Protein AF-A0A257VJM5-F1 (afdb_monomer_lite)

Foldseek 3Di:
DDFLQNQLVVCLVCLVVLVVLLCVQLVVQVAAEAEEAALLVQLVVVLVVCVVVVFDDVVHSVSSSVLSCQLDNAPVCVVVVVHDLCSLQDKDATDVQQEMEHEFLAAERNQSKTKGFVDAPDDAHGQEYEYEYESSRYTHHPVSCVNVVVLAPGPHIDMDRYADDVPDRHGYNHHYYYYYHSCLVVCSPDPNNLVSSDSSSCCCPPPPPNHPDQADSNRDRPPVVVLVVLLVDDLPDDDPVSSVVSVCSSPPVSVVVVVVVVVVVDDDDDPDPDDPPDDPVRVVVVPPD

Structure (mmCIF, N/CA/C/O backbone):
data_AF-A0A257VJM5-F1
#
_entry.id   AF-A0A257VJM5-F1
#
loop_
_atom_site.group_PDB
_atom_site.id
_atom_site.type_symbol
_atom_site.label_atom_id
_atom_site.label_alt_id
_atom_site.label_comp_id
_atom_site.label_asym_id
_atom_site.label_entity_id
_atom_site.label_seq_id
_atom_site.pdbx_PDB_ins_code
_atom_site.Cartn_x
_atom_site.Cartn_y
_atom_site.Cartn_z
_atom_site.occupancy
_atom_site.B_iso_or_equiv
_atom_site.auth_seq_id
_atom_site.auth_comp_id
_atom_site.auth_asym_id
_atom_site.auth_atom_id
_atom_site.pdbx_PDB_model_num
ATOM 1 N N . MET A 1 1 ? 1.534 -23.238 -11.867 1.00 58.22 1 MET A N 1
ATOM 2 C CA . MET A 1 1 ? 1.285 -22.046 -11.026 1.00 58.22 1 MET A CA 1
ATOM 3 C C . MET A 1 1 ? 1.399 -20.823 -11.918 1.00 58.22 1 MET A C 1
ATOM 5 O O . MET A 1 1 ? 2.308 -20.806 -12.740 1.00 58.22 1 MET A O 1
ATOM 9 N N . THR A 1 2 ? 0.471 -19.872 -11.813 1.00 78.31 2 THR A N 1
ATOM 10 C CA . THR A 1 2 ? 0.518 -18.597 -12.554 1.00 78.31 2 THR A CA 1
ATOM 11 C C . THR A 1 2 ? 1.767 -17.819 -12.148 1.00 78.31 2 THR A C 1
ATOM 13 O O . THR A 1 2 ? 2.116 -17.807 -10.966 1.00 78.31 2 THR A O 1
ATOM 16 N N . LYS A 1 3 ? 2.469 -17.202 -13.102 1.00 88.88 3 LYS A N 1
ATOM 17 C CA . LYS A 1 3 ? 3.694 -16.450 -12.787 1.00 88.88 3 LYS A CA 1
ATOM 18 C C . LYS A 1 3 ? 3.349 -15.106 -12.126 1.00 88.88 3 LYS A C 1
ATOM 20 O O . LYS A 1 3 ? 2.373 -14.481 -12.546 1.00 88.88 3 LYS A O 1
ATOM 25 N N . PRO A 1 4 ? 4.161 -14.591 -11.179 1.00 91.81 4 PRO A N 1
ATOM 26 C CA . PRO A 1 4 ? 3.925 -13.278 -10.568 1.00 91.81 4 PRO A CA 1
ATOM 27 C C . PRO A 1 4 ? 3.769 -12.146 -11.599 1.00 91.81 4 PRO A C 1
ATOM 29 O O . PRO A 1 4 ? 2.878 -11.310 -11.470 1.00 91.81 4 PRO A O 1
ATOM 32 N N . THR A 1 5 ? 4.566 -12.162 -12.674 1.00 92.00 5 THR A N 1
ATOM 33 C CA . THR A 1 5 ? 4.465 -11.211 -13.797 1.00 92.00 5 THR A CA 1
ATOM 34 C C . THR A 1 5 ? 3.092 -11.215 -14.466 1.00 92.00 5 THR A C 1
ATOM 36 O O . THR A 1 5 ? 2.554 -10.151 -14.758 1.00 92.00 5 THR A O 1
ATOM 39 N N . GLU A 1 6 ? 2.513 -12.393 -14.714 1.00 93.75 6 GLU A N 1
ATOM 40 C CA . GLU A 1 6 ? 1.211 -12.527 -15.382 1.00 93.75 6 GLU A CA 1
ATOM 41 C C . GLU A 1 6 ? 0.097 -11.961 -14.502 1.00 93.75 6 GLU A C 1
ATOM 43 O O . GLU A 1 6 ? -0.753 -11.219 -14.992 1.00 93.75 6 GLU A O 1
ATOM 48 N N . ILE A 1 7 ? 0.154 -12.239 -13.195 1.00 95.50 7 ILE A N 1
ATOM 49 C CA . ILE A 1 7 ? -0.797 -11.712 -12.210 1.00 95.50 7 ILE A CA 1
ATOM 50 C C . ILE A 1 7 ? -0.719 -10.184 -12.177 1.00 95.50 7 ILE A C 1
ATOM 52 O O . ILE A 1 7 ? -1.735 -9.518 -12.358 1.00 95.50 7 ILE A O 1
ATOM 56 N N . ARG A 1 8 ? 0.481 -9.612 -12.007 1.00 95.56 8 ARG A N 1
ATOM 57 C CA . ARG A 1 8 ? 0.655 -8.151 -11.935 1.00 95.56 8 ARG A CA 1
ATOM 58 C C . ARG A 1 8 ? 0.238 -7.466 -13.239 1.00 95.56 8 ARG A C 1
ATOM 60 O O . ARG A 1 8 ? -0.462 -6.462 -13.195 1.00 95.56 8 ARG A O 1
ATOM 67 N N . SER A 1 9 ? 0.602 -8.013 -14.399 1.00 94.19 9 SER A N 1
ATOM 68 C CA . SER A 1 9 ? 0.176 -7.466 -15.696 1.00 94.19 9 SER A CA 1
ATOM 69 C C . SER A 1 9 ? -1.342 -7.514 -15.876 1.00 94.19 9 SER A C 1
ATOM 71 O O . SER A 1 9 ? -1.929 -6.546 -16.355 1.00 94.19 9 SER A O 1
ATOM 73 N N . HIS A 1 10 ? -1.984 -8.609 -15.462 1.00 95.69 10 HIS A N 1
ATOM 74 C CA . HIS A 1 10 ? -3.436 -8.739 -15.510 1.00 95.69 10 HIS A CA 1
ATOM 75 C C . HIS A 1 10 ? -4.134 -7.735 -14.584 1.00 95.69 10 HIS A C 1
ATOM 77 O O . HIS A 1 10 ? -5.089 -7.091 -15.013 1.00 95.69 10 HIS A O 1
ATOM 83 N N . VAL A 1 11 ? -3.634 -7.557 -13.356 1.00 96.06 11 VAL A N 1
ATOM 84 C CA . VAL A 1 11 ? -4.136 -6.543 -12.416 1.00 96.06 11 VAL A CA 1
ATOM 85 C C . VAL A 1 11 ? -4.066 -5.156 -13.035 1.00 96.06 11 VAL A C 1
ATOM 87 O O . VAL A 1 11 ? -5.076 -4.471 -13.099 1.00 96.06 11 VAL A O 1
ATOM 90 N N . LEU A 1 12 ? -2.902 -4.748 -13.547 1.00 95.19 12 LEU A N 1
ATOM 91 C CA . LEU A 1 12 ? -2.736 -3.407 -14.110 1.00 95.19 12 LEU A CA 1
ATOM 92 C C . LEU A 1 12 ? -3.628 -3.166 -15.337 1.00 95.19 12 LEU A C 1
ATOM 94 O O . LEU A 1 12 ? -3.953 -2.021 -15.636 1.00 95.19 12 LEU A O 1
ATOM 98 N N . ALA A 1 13 ? -3.997 -4.213 -16.077 1.00 95.06 13 ALA A N 1
ATOM 99 C CA . ALA A 1 13 ? -4.919 -4.111 -17.205 1.00 95.06 13 ALA A CA 1
ATOM 100 C C . ALA A 1 13 ? -6.399 -4.003 -16.789 1.00 95.06 13 ALA A C 1
ATOM 102 O O . ALA A 1 13 ? -7.205 -3.585 -17.611 1.00 95.06 13 ALA A O 1
ATOM 103 N N . ASN A 1 14 ? -6.740 -4.368 -15.549 1.00 96.62 14 ASN A N 1
ATOM 104 C CA . ASN A 1 14 ? -8.109 -4.408 -15.017 1.00 96.62 14 ASN A CA 1
ATOM 105 C C . ASN A 1 14 ? -8.170 -3.739 -13.631 1.00 96.62 14 ASN A C 1
ATOM 107 O O . ASN A 1 14 ? -8.823 -4.231 -12.710 1.00 96.62 14 ASN A O 1
ATOM 111 N N . LEU A 1 15 ? -7.385 -2.675 -13.448 1.00 95.62 15 LEU A N 1
ATOM 112 C CA . LEU A 1 15 ? -7.131 -2.093 -12.132 1.00 95.62 15 LEU A CA 1
ATOM 113 C C . LEU A 1 15 ? -8.408 -1.509 -11.522 1.00 95.62 15 LEU A C 1
ATOM 115 O O . LEU A 1 15 ? -8.691 -1.722 -10.349 1.00 95.62 15 LEU A O 1
ATOM 119 N N . ASP A 1 16 ? -9.196 -0.827 -12.346 1.00 96.12 16 ASP A N 1
ATOM 120 C CA . ASP A 1 16 ? -10.509 -0.278 -12.019 1.00 96.12 16 ASP A CA 1
ATOM 121 C C . ASP A 1 16 ? -11.467 -1.346 -11.474 1.00 96.12 16 ASP A C 1
ATOM 123 O O . ASP A 1 16 ? -12.094 -1.141 -10.435 1.00 96.12 16 ASP A O 1
ATOM 127 N N . HIS A 1 17 ? -11.527 -2.509 -12.128 1.00 97.62 17 HIS A N 1
ATOM 128 C CA . HIS A 1 17 ? -12.357 -3.628 -11.694 1.00 97.62 17 HIS A CA 1
ATOM 129 C C . HIS A 1 17 ? -11.968 -4.118 -10.295 1.00 97.62 17 HIS A C 1
ATOM 131 O O . HIS A 1 17 ? -12.833 -4.249 -9.428 1.00 97.62 17 HIS A O 1
ATOM 137 N N . TYR A 1 18 ? -10.673 -4.347 -10.057 1.00 98.38 18 TYR A N 1
ATOM 138 C CA . TYR A 1 18 ? -10.195 -4.874 -8.778 1.00 98.38 18 TYR A CA 1
ATOM 139 C C . TYR A 1 18 ? -10.266 -3.859 -7.639 1.00 98.38 18 TYR A C 1
ATOM 141 O O . TYR A 1 18 ? -10.519 -4.247 -6.501 1.00 98.38 18 TYR A O 1
ATOM 149 N N . LEU A 1 19 ? -10.090 -2.567 -7.924 1.00 97.94 19 LEU A N 1
ATOM 150 C CA . LEU A 1 19 ? -10.303 -1.513 -6.933 1.00 97.94 19 LEU A CA 1
ATOM 151 C C . LEU A 1 19 ? -11.779 -1.408 -6.539 1.00 97.94 19 LEU A C 1
ATOM 153 O O . LEU A 1 19 ? -12.073 -1.307 -5.352 1.00 97.94 19 LEU A O 1
ATOM 157 N N . ALA A 1 20 ? -12.698 -1.480 -7.507 1.00 98.00 20 ALA A N 1
ATOM 158 C CA . ALA A 1 20 ? -14.134 -1.454 -7.233 1.00 98.00 20 ALA A CA 1
ATOM 159 C C . ALA A 1 20 ? -14.607 -2.700 -6.465 1.00 98.00 20 ALA A C 1
ATOM 161 O O . ALA A 1 20 ? -15.470 -2.605 -5.593 1.00 98.00 20 ALA A O 1
ATOM 162 N N . GLU A 1 21 ? -14.051 -3.876 -6.776 1.00 98.38 21 GLU A N 1
ATOM 163 C CA . GLU A 1 21 ? -14.322 -5.101 -6.020 1.00 98.38 21 GLU A CA 1
ATOM 164 C C . GLU A 1 21 ? -13.791 -5.000 -4.585 1.00 98.38 21 GLU A C 1
ATOM 166 O O . GLU A 1 21 ? -14.544 -5.269 -3.650 1.00 98.38 21 GLU A O 1
ATOM 171 N N . LEU A 1 22 ? -12.545 -4.551 -4.402 1.00 98.38 22 LEU A N 1
ATOM 172 C CA . LEU A 1 22 ? -11.941 -4.352 -3.084 1.00 98.38 22 LEU A CA 1
ATOM 173 C C . LEU A 1 22 ? -12.767 -3.397 -2.211 1.00 98.38 22 LEU A C 1
ATOM 175 O O . LEU A 1 22 ? -13.066 -3.739 -1.069 1.00 98.38 22 LEU A O 1
ATOM 179 N N . ASP A 1 23 ? -13.137 -2.231 -2.750 1.00 98.12 23 ASP A N 1
ATOM 180 C CA . ASP A 1 23 ? -13.964 -1.226 -2.070 1.00 98.12 23 ASP A CA 1
ATOM 181 C C . ASP A 1 23 ? -15.286 -1.845 -1.606 1.00 98.12 23 ASP A C 1
ATOM 183 O O . ASP A 1 23 ? -15.581 -1.917 -0.411 1.00 98.12 23 ASP A O 1
ATOM 187 N N . LYS A 1 24 ? -16.014 -2.461 -2.545 1.00 97.88 24 LYS A N 1
ATOM 188 C CA . LYS A 1 24 ? -17.274 -3.146 -2.255 1.00 97.88 24 LYS A CA 1
ATOM 189 C C . LYS A 1 24 ? -17.136 -4.172 -1.126 1.00 97.88 24 LYS A C 1
ATOM 191 O O . LYS A 1 24 ? -18.004 -4.223 -0.254 1.00 97.88 24 LYS A O 1
ATOM 196 N N . GLN A 1 25 ? -16.103 -5.015 -1.158 1.00 97.94 25 GLN A N 1
ATOM 197 C CA . GLN A 1 25 ? -15.922 -6.072 -0.160 1.00 97.94 25 GLN A CA 1
ATOM 198 C C . GLN A 1 25 ? -15.542 -5.504 1.209 1.00 97.94 25 GLN A C 1
ATOM 200 O O . GLN A 1 25 ? -16.134 -5.893 2.216 1.00 97.94 25 GLN A O 1
ATOM 205 N N . LEU A 1 26 ? -14.597 -4.563 1.257 1.00 96.56 26 LEU A N 1
ATOM 206 C CA . LEU A 1 26 ? -14.122 -3.988 2.512 1.00 96.56 26 LEU A CA 1
ATOM 207 C C . LEU A 1 26 ? -15.214 -3.142 3.188 1.00 96.56 26 LEU A C 1
ATOM 209 O O . LEU A 1 26 ? -15.418 -3.251 4.398 1.00 96.56 26 LEU A O 1
ATOM 213 N N . THR A 1 27 ? -15.994 -2.383 2.412 1.00 97.00 27 THR A N 1
ATOM 214 C CA . THR A 1 27 ? -17.151 -1.639 2.928 1.00 97.00 27 THR A CA 1
ATOM 215 C C . THR A 1 27 ? -18.287 -2.552 3.372 1.00 97.00 27 THR A C 1
ATOM 217 O O . THR A 1 27 ? -18.895 -2.298 4.411 1.00 97.00 27 THR A O 1
ATOM 220 N N . ALA A 1 28 ? -18.537 -3.669 2.682 1.00 96.94 28 ALA A N 1
ATOM 221 C CA . ALA A 1 28 ? -19.498 -4.671 3.155 1.00 96.94 28 ALA A CA 1
ATOM 222 C C . ALA A 1 28 ? -19.089 -5.299 4.503 1.00 96.94 28 ALA A C 1
ATOM 224 O O . ALA A 1 28 ? -19.947 -5.761 5.256 1.00 96.94 28 ALA A O 1
ATOM 225 N N . GLN A 1 29 ? -17.792 -5.297 4.823 1.00 95.50 29 GLN A N 1
ATOM 226 C CA . GLN A 1 29 ? -17.246 -5.760 6.101 1.00 95.50 29 GLN A CA 1
ATOM 227 C C . GLN A 1 29 ? -17.217 -4.663 7.181 1.00 95.50 29 GLN A C 1
ATOM 229 O O . GLN A 1 29 ? -16.836 -4.950 8.313 1.00 95.50 29 GLN A O 1
ATOM 234 N N . GLY A 1 30 ? -17.650 -3.436 6.865 1.00 96.19 30 GLY A N 1
ATOM 235 C CA . GLY A 1 30 ? -17.692 -2.298 7.789 1.00 96.19 30 GLY A CA 1
ATOM 236 C C . GLY A 1 30 ? -16.432 -1.429 7.794 1.00 96.19 30 GLY A C 1
ATOM 237 O O . GLY A 1 30 ? -16.313 -0.555 8.647 1.00 96.19 30 GLY A O 1
ATOM 238 N N . GLY A 1 31 ? -15.486 -1.664 6.881 1.00 96.69 31 GLY A N 1
ATOM 239 C CA . GLY A 1 31 ? -14.342 -0.776 6.679 1.00 96.69 31 GLY A CA 1
ATOM 240 C C . GLY A 1 31 ? -14.696 0.455 5.839 1.00 96.69 31 GLY A C 1
ATOM 241 O O . GLY A 1 31 ? -15.625 0.439 5.032 1.00 96.69 31 GLY A O 1
ATOM 242 N N . THR A 1 32 ? -13.917 1.518 5.991 1.00 97.69 32 THR A N 1
ATOM 243 C CA . THR A 1 32 ? -14.014 2.735 5.177 1.00 97.69 32 THR A CA 1
ATOM 244 C C . THR A 1 32 ? -12.923 2.729 4.113 1.00 97.69 32 THR A C 1
ATOM 246 O O . THR A 1 32 ? -11.778 2.408 4.424 1.00 97.69 32 THR A O 1
ATOM 249 N N . VAL A 1 33 ? -13.249 3.113 2.877 1.00 98.00 33 VAL A N 1
ATOM 250 C CA . VAL A 1 33 ? -12.269 3.287 1.793 1.00 98.00 33 VAL A CA 1
ATOM 251 C C . VAL A 1 33 ? -12.263 4.740 1.337 1.00 98.00 33 VAL A C 1
ATOM 253 O O . VAL A 1 33 ? -13.313 5.324 1.081 1.00 98.00 33 VAL A O 1
ATOM 256 N N . VAL A 1 34 ? -11.075 5.336 1.257 1.00 97.38 34 VAL A N 1
ATOM 257 C CA . VAL A 1 34 ? -10.867 6.726 0.833 1.00 97.38 34 VAL A CA 1
ATOM 258 C C . VAL A 1 34 ? -9.840 6.749 -0.289 1.00 97.38 34 VAL A C 1
ATOM 260 O O . VAL A 1 34 ? -8.801 6.106 -0.190 1.00 97.38 34 VAL A O 1
ATOM 263 N N . TYR A 1 35 ? -10.105 7.507 -1.350 1.00 97.50 35 TYR A N 1
ATOM 264 C CA . TYR A 1 35 ? -9.198 7.661 -2.488 1.00 97.50 35 TYR A CA 1
ATOM 265 C C . TYR A 1 35 ? -8.581 9.058 -2.480 1.00 97.50 35 TYR A C 1
ATOM 267 O O . TYR A 1 35 ? -9.319 10.039 -2.552 1.00 97.50 35 TYR A O 1
ATOM 275 N N . LEU A 1 36 ? -7.250 9.147 -2.428 1.00 96.38 36 LEU A N 1
ATOM 276 C CA . LEU A 1 36 ? -6.496 10.404 -2.357 1.00 96.38 36 LEU A CA 1
ATOM 277 C C . LEU A 1 36 ? -5.403 10.467 -3.433 1.00 96.38 36 LEU A C 1
ATOM 279 O O . LEU A 1 36 ? -4.894 9.449 -3.912 1.00 96.38 36 LEU A O 1
ATOM 283 N N . ARG A 1 37 ? -5.020 11.680 -3.834 1.00 93.00 37 ARG A N 1
ATOM 284 C CA . ARG A 1 37 ? -4.070 11.901 -4.935 1.00 93.00 37 ARG A CA 1
ATOM 285 C C . ARG A 1 37 ? -2.611 11.757 -4.537 1.00 93.00 37 ARG A C 1
ATOM 287 O O . ARG A 1 37 ? -1.793 11.482 -5.408 1.00 93.00 37 ARG A O 1
ATOM 294 N N . GLY A 1 38 ? -2.256 11.948 -3.273 1.00 91.50 38 GLY A N 1
ATOM 295 C CA . GLY A 1 38 ? -0.858 11.941 -2.845 1.00 91.50 38 GLY A CA 1
ATOM 296 C C . GLY A 1 38 ? -0.686 12.142 -1.346 1.00 91.50 38 GLY A C 1
ATOM 297 O O . GLY A 1 38 ? -1.666 12.273 -0.618 1.00 91.50 38 GLY A O 1
ATOM 298 N N . ALA A 1 39 ? 0.571 12.176 -0.902 1.00 89.12 39 ALA A N 1
ATOM 299 C CA . ALA A 1 39 ? 0.926 12.238 0.515 1.00 89.12 39 ALA A CA 1
ATOM 300 C C . ALA A 1 39 ? 0.394 13.491 1.234 1.00 89.12 39 ALA A C 1
ATOM 302 O O . ALA A 1 39 ? 0.022 13.396 2.398 1.00 89.12 39 ALA A O 1
ATOM 303 N N . ASP A 1 40 ? 0.290 14.627 0.539 1.00 91.38 40 ASP A N 1
ATOM 304 C CA . ASP A 1 40 ? -0.261 15.867 1.102 1.00 91.38 40 ASP A CA 1
ATOM 305 C C . ASP A 1 40 ? -1.734 15.701 1.500 1.00 91.38 40 ASP A C 1
ATOM 307 O O . ASP A 1 40 ? -2.100 15.962 2.640 1.00 91.38 40 ASP A O 1
ATOM 311 N N . GLU A 1 41 ? -2.566 15.163 0.602 1.00 95.12 41 GLU A N 1
ATOM 312 C CA . GLU A 1 41 ? -3.978 14.896 0.904 1.00 95.12 41 GLU A CA 1
ATOM 313 C C . GLU A 1 41 ? -4.135 13.831 2.000 1.00 95.12 41 GLU A C 1
ATOM 315 O O . GLU A 1 41 ? -5.051 13.910 2.818 1.00 95.12 41 GLU A O 1
ATOM 320 N N . VAL A 1 42 ? -3.237 12.837 2.041 1.00 95.44 42 VAL A N 1
ATOM 321 C CA . VAL A 1 42 ? -3.197 11.844 3.127 1.00 95.44 42 VAL A CA 1
ATOM 322 C C . VAL A 1 42 ? -2.918 12.535 4.461 1.00 95.44 42 VAL A C 1
ATOM 324 O O . VAL A 1 42 ? -3.605 12.256 5.441 1.00 95.44 42 VAL A O 1
ATOM 327 N N . ALA A 1 43 ? -1.942 13.442 4.509 1.00 94.50 43 ALA A N 1
ATOM 328 C CA . ALA A 1 43 ? -1.606 14.194 5.712 1.00 94.50 43 ALA A CA 1
ATOM 329 C C . ALA A 1 43 ? -2.779 15.066 6.179 1.00 94.50 43 ALA A C 1
ATOM 331 O O . ALA A 1 43 ? -3.139 14.999 7.353 1.00 94.50 43 ALA A O 1
ATOM 332 N N . ASP A 1 44 ? -3.423 15.791 5.261 1.00 95.38 44 ASP A N 1
ATOM 333 C CA . ASP A 1 44 ? -4.595 16.625 5.549 1.00 95.38 44 ASP A CA 1
ATOM 334 C C . ASP A 1 44 ? -5.763 15.789 6.103 1.00 95.38 44 ASP A C 1
ATOM 336 O O . ASP A 1 44 ? -6.414 16.168 7.082 1.00 95.38 44 ASP A O 1
ATOM 340 N N . TYR A 1 45 ? -6.013 14.614 5.512 1.00 96.56 45 TYR A N 1
ATOM 341 C CA . TYR A 1 45 ? -7.041 13.685 5.982 1.00 96.56 45 TYR A CA 1
ATOM 342 C C . TYR A 1 45 ? -6.731 13.151 7.388 1.00 96.56 45 TYR A C 1
ATOM 344 O O . TYR A 1 45 ? -7.609 13.112 8.251 1.00 96.56 45 TYR A O 1
ATOM 352 N N . LEU A 1 46 ? -5.479 12.757 7.641 1.00 96.19 46 LEU A N 1
ATOM 353 C CA . LEU A 1 46 ? -5.040 12.279 8.952 1.00 96.19 46 LEU A CA 1
ATOM 354 C C . LEU A 1 46 ? -5.094 13.388 10.011 1.00 96.19 46 LEU A C 1
ATOM 356 O O . LEU A 1 46 ? -5.486 13.127 11.148 1.00 96.19 46 LEU A O 1
ATOM 360 N N . GLU A 1 47 ? -4.741 14.624 9.662 1.00 95.75 47 GLU A N 1
ATOM 361 C CA . GLU A 1 47 ? -4.852 15.772 10.564 1.00 95.75 47 GLU A CA 1
ATOM 362 C C . GLU A 1 47 ? -6.315 16.034 10.940 1.00 95.75 47 GLU A C 1
ATOM 364 O O . GLU A 1 47 ? -6.634 16.204 12.118 1.00 95.75 47 GLU A O 1
ATOM 369 N N . LEU A 1 48 ? -7.227 15.992 9.963 1.00 95.69 48 LEU A N 1
ATOM 370 C CA . LEU A 1 48 ? -8.659 16.111 10.226 1.00 95.69 48 LEU A CA 1
ATOM 371 C C . LEU A 1 48 ? -9.151 14.994 11.157 1.00 95.69 48 LEU A C 1
ATOM 373 O O . LEU A 1 48 ? -9.794 15.287 12.165 1.00 95.69 48 LEU A O 1
ATOM 377 N N . LEU A 1 49 ? -8.810 13.738 10.853 1.00 95.25 49 LEU A N 1
ATOM 378 C CA . LEU A 1 49 ? -9.217 12.572 11.638 1.00 95.25 49 LEU A CA 1
ATOM 379 C C . LEU A 1 49 ? -8.702 12.645 13.081 1.00 95.25 49 LEU A C 1
ATOM 381 O O . LEU A 1 49 ? -9.464 12.439 14.026 1.00 95.25 49 LEU 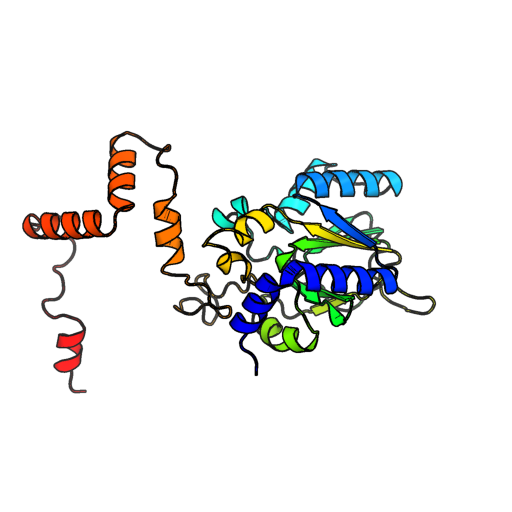A O 1
ATOM 385 N N . THR A 1 50 ? -7.416 12.950 13.263 1.00 95.50 50 THR A N 1
ATOM 386 C CA . THR A 1 50 ? -6.810 13.065 14.598 1.00 95.50 50 THR A CA 1
ATOM 387 C C . THR A 1 50 ? -7.411 14.213 15.397 1.00 95.50 50 THR A C 1
ATOM 389 O O . THR A 1 50 ? -7.675 14.043 16.586 1.00 95.50 50 THR A O 1
ATOM 392 N N . ARG A 1 51 ? -7.723 15.342 14.751 1.00 95.19 51 ARG A N 1
ATOM 393 C CA . ARG A 1 51 ? -8.415 16.467 15.388 1.00 95.19 51 ARG A CA 1
ATOM 394 C C . ARG A 1 51 ? -9.839 16.111 15.815 1.00 95.19 51 ARG A C 1
ATOM 396 O O . ARG A 1 51 ? -10.219 16.427 16.936 1.00 95.19 51 ARG A O 1
ATOM 403 N N . GLU A 1 52 ? -10.619 15.458 14.955 1.00 95.38 52 GLU A N 1
ATOM 404 C CA . GLU A 1 52 ? -11.997 15.043 15.271 1.00 95.38 52 GLU A CA 1
ATOM 405 C C . GLU A 1 52 ? -12.071 13.993 16.381 1.00 95.38 52 GLU A C 1
ATOM 407 O O . GLU A 1 52 ? -13.059 13.930 17.110 1.00 95.38 52 GLU A O 1
ATOM 412 N N . ARG A 1 53 ? -11.042 13.150 16.497 1.00 94.50 53 ARG A N 1
ATOM 413 C CA . ARG A 1 53 ? -10.941 12.100 17.519 1.00 94.50 53 ARG A CA 1
ATOM 414 C C . ARG A 1 53 ? -10.158 12.540 18.761 1.00 94.50 53 ARG A C 1
ATOM 416 O O . ARG A 1 53 ? -9.924 11.714 19.637 1.00 94.50 53 ARG A O 1
ATOM 423 N N . GLU A 1 54 ? -9.752 13.810 18.824 1.00 95.00 54 GLU A N 1
ATOM 424 C CA . GLU A 1 54 ? -8.972 14.397 19.923 1.00 95.00 54 GLU A CA 1
ATOM 425 C C . GLU A 1 54 ? -7.677 13.614 20.238 1.00 95.00 54 GLU A C 1
ATOM 427 O O . GLU A 1 54 ? -7.243 13.513 21.386 1.00 95.00 54 GLU A O 1
ATOM 432 N N . ILE A 1 55 ? -7.039 13.051 19.205 1.00 95.00 55 ILE A N 1
ATOM 433 C CA . ILE A 1 55 ? -5.815 12.254 19.330 1.00 95.00 55 ILE A CA 1
ATOM 434 C C . ILE A 1 55 ? -4.595 13.179 19.211 1.00 95.00 55 ILE A C 1
ATOM 436 O O . ILE A 1 55 ? -4.417 13.826 18.176 1.00 95.00 55 ILE A O 1
ATOM 440 N N . PRO A 1 56 ? -3.715 13.248 20.227 1.00 93.44 56 PRO A N 1
ATOM 441 C CA . PRO A 1 56 ? -2.521 14.079 20.163 1.00 93.44 56 PRO A CA 1
ATOM 442 C C . PRO A 1 56 ? -1.515 13.528 19.147 1.00 93.44 56 PRO A C 1
ATOM 444 O O . PRO A 1 56 ? -1.204 12.337 19.133 1.00 93.44 56 PRO A O 1
ATOM 447 N N . VAL A 1 57 ? -0.948 14.426 18.338 1.00 93.31 57 VAL A N 1
ATOM 448 C CA . VAL A 1 57 ? 0.054 14.096 17.317 1.00 93.31 57 VAL A CA 1
ATOM 449 C C . VAL A 1 57 ? 1.397 14.735 17.683 1.00 93.31 57 VAL A C 1
ATOM 451 O O . VAL A 1 57 ? 1.572 15.948 17.513 1.00 93.31 57 VAL A O 1
ATOM 454 N N . PRO A 1 58 ? 2.381 13.957 18.169 1.00 89.38 58 PRO A N 1
ATOM 455 C CA . PRO A 1 58 ? 3.728 14.461 18.400 1.00 89.38 58 PRO A CA 1
ATOM 456 C C . PRO A 1 58 ? 4.349 14.993 17.101 1.00 89.38 58 PRO A C 1
ATOM 458 O O . PRO A 1 58 ? 4.433 14.287 16.096 1.00 89.38 58 PRO A O 1
ATOM 461 N N . GLY A 1 59 ? 4.790 16.253 17.122 1.00 88.44 59 GLY A N 1
ATOM 462 C CA . GLY A 1 59 ? 5.332 16.935 15.942 1.00 88.44 59 GLY A CA 1
ATOM 463 C C . GLY A 1 59 ? 4.279 17.498 14.976 1.00 88.44 59 GLY A C 1
ATOM 464 O O . GLY A 1 59 ? 4.661 18.046 13.946 1.00 88.44 59 GLY A O 1
ATOM 465 N N . GLY A 1 60 ? 2.986 17.404 15.308 1.00 90.19 60 GLY A N 1
ATOM 466 C CA . GLY A 1 60 ? 1.891 18.010 14.544 1.00 90.19 60 GLY A CA 1
ATOM 467 C C . GLY A 1 60 ? 1.752 17.486 13.109 1.00 90.19 60 GLY A C 1
ATOM 468 O O . GLY A 1 60 ? 2.201 16.385 12.788 1.00 90.19 60 GLY A O 1
ATOM 469 N N . ALA A 1 61 ? 1.139 18.300 12.246 1.00 87.75 61 ALA A N 1
ATOM 470 C CA . ALA A 1 61 ? 0.843 17.974 10.847 1.00 87.75 61 ALA A CA 1
ATOM 471 C C . ALA A 1 61 ? 2.081 17.544 10.039 1.00 87.75 61 ALA A C 1
ATOM 473 O O . ALA A 1 61 ? 2.031 16.587 9.270 1.00 87.75 61 ALA A O 1
ATOM 474 N N . GLU A 1 62 ? 3.228 18.184 10.279 1.00 90.00 62 GLU A N 1
ATOM 475 C CA . GLU A 1 62 ? 4.489 17.859 9.601 1.00 90.00 62 GLU A CA 1
ATOM 476 C C . GLU A 1 62 ? 4.947 16.419 9.883 1.00 90.00 62 GLU A C 1
ATOM 478 O O . GLU A 1 62 ? 5.490 15.735 9.015 1.00 90.00 62 GLU A O 1
ATOM 483 N N . SER A 1 63 ? 4.684 15.920 11.095 1.00 91.00 63 SER A N 1
ATOM 484 C CA . SER A 1 63 ? 4.961 14.527 11.441 1.00 91.00 63 SER A CA 1
ATOM 485 C C . SER A 1 63 ? 4.109 13.570 10.606 1.00 91.00 63 SER A C 1
ATOM 487 O O . SER A 1 63 ? 4.644 12.597 10.075 1.00 91.00 63 SER A O 1
ATOM 489 N N . LEU A 1 64 ? 2.813 13.863 10.439 1.00 92.06 64 LEU A N 1
ATOM 490 C CA . LEU A 1 64 ? 1.900 13.056 9.620 1.00 92.06 64 LEU A CA 1
ATOM 491 C C . LEU A 1 64 ? 2.319 13.064 8.152 1.00 92.06 64 LEU A C 1
ATOM 493 O O . LEU A 1 64 ? 2.397 11.999 7.545 1.00 92.06 64 LEU A O 1
ATOM 497 N N . ARG A 1 65 ? 2.670 14.237 7.612 1.00 91.19 65 ARG A N 1
ATOM 498 C CA . ARG A 1 65 ? 3.150 14.386 6.233 1.00 91.19 65 ARG A CA 1
ATOM 499 C C . ARG A 1 65 ? 4.370 13.521 5.956 1.00 91.19 65 ARG A C 1
ATOM 501 O O . ARG A 1 65 ? 4.354 12.717 5.029 1.00 91.19 65 ARG A O 1
ATOM 508 N N . ARG A 1 66 ? 5.386 13.601 6.819 1.00 89.50 66 ARG A N 1
ATOM 509 C CA . ARG A 1 66 ? 6.598 12.784 6.693 1.00 89.50 66 ARG A CA 1
ATOM 510 C C . ARG A 1 66 ? 6.297 11.282 6.705 1.00 89.50 66 ARG A C 1
ATOM 512 O O . ARG A 1 66 ? 6.928 10.531 5.968 1.00 89.50 66 ARG A O 1
ATOM 519 N N . HIS A 1 67 ? 5.358 10.826 7.538 1.00 89.62 67 HIS A N 1
ATOM 520 C CA . HIS A 1 67 ? 4.980 9.408 7.566 1.00 89.62 67 HIS A CA 1
ATOM 521 C C . HIS A 1 67 ? 4.162 9.012 6.334 1.00 89.62 67 HIS A C 1
ATOM 523 O O . HIS A 1 67 ? 4.414 7.951 5.772 1.00 89.62 67 HIS A O 1
ATOM 529 N N . ALA A 1 68 ? 3.252 9.866 5.859 1.00 90.44 68 ALA A N 1
ATOM 530 C CA . ALA A 1 68 ? 2.506 9.631 4.625 1.00 90.44 68 ALA A CA 1
ATOM 531 C C . ALA A 1 68 ? 3.443 9.490 3.411 1.00 90.44 68 ALA A C 1
ATOM 533 O O . ALA A 1 68 ? 3.310 8.542 2.637 1.00 90.44 68 ALA A O 1
ATOM 534 N N . GLU A 1 69 ? 4.437 10.378 3.289 1.00 88.62 69 GLU A N 1
ATOM 535 C CA . GLU A 1 69 ? 5.471 10.318 2.247 1.00 88.62 69 GLU A CA 1
ATOM 536 C C . GLU A 1 69 ? 6.348 9.065 2.357 1.00 88.62 69 GLU A C 1
ATOM 538 O O . GLU A 1 69 ? 6.762 8.510 1.339 1.00 88.62 69 GLU A O 1
ATOM 543 N N . ARG A 1 70 ? 6.621 8.601 3.583 1.00 87.75 70 ARG A N 1
ATOM 544 C CA . ARG A 1 70 ? 7.438 7.407 3.824 1.00 87.75 70 ARG A CA 1
ATOM 545 C C . ARG A 1 70 ? 6.697 6.105 3.529 1.00 87.75 70 ARG A C 1
ATOM 547 O O . ARG A 1 70 ? 7.295 5.207 2.940 1.00 87.75 70 ARG A O 1
ATOM 554 N N . ILE A 1 71 ? 5.428 6.009 3.929 1.00 88.56 71 ILE A N 1
ATOM 555 C CA . ILE A 1 71 ? 4.580 4.827 3.728 1.00 88.56 71 ILE A CA 1
ATOM 556 C C . ILE A 1 71 ? 4.312 4.613 2.238 1.00 88.56 71 ILE A C 1
ATOM 558 O O . ILE A 1 71 ? 4.586 3.544 1.682 1.00 88.56 71 ILE A O 1
ATOM 562 N N . GLU A 1 72 ? 3.776 5.637 1.575 1.00 88.12 72 GLU A N 1
ATOM 563 C CA . GLU A 1 72 ? 3.372 5.527 0.181 1.00 88.12 72 GLU A CA 1
ATOM 564 C C . GLU A 1 72 ? 3.836 6.747 -0.619 1.00 88.12 72 GLU A C 1
ATOM 566 O O . GLU A 1 72 ? 3.044 7.647 -0.920 1.00 88.12 72 GLU A O 1
ATOM 571 N N . PRO A 1 73 ? 5.128 6.781 -0.999 1.00 83.56 73 PRO A N 1
ATOM 572 C CA . PRO A 1 73 ? 5.652 7.867 -1.803 1.00 83.56 73 PRO A CA 1
ATOM 573 C C . PRO A 1 73 ? 4.953 7.935 -3.165 1.00 83.56 73 PRO A C 1
ATOM 575 O O . PRO A 1 73 ? 4.476 6.937 -3.727 1.00 83.56 73 PRO A O 1
ATOM 578 N N . GLY A 1 74 ? 4.930 9.143 -3.727 1.00 83.81 74 GLY A N 1
ATOM 579 C CA . GLY A 1 74 ? 4.535 9.352 -5.114 1.00 83.81 74 GLY A CA 1
ATOM 580 C C . GLY A 1 74 ? 5.498 8.669 -6.090 1.00 83.81 74 GLY A C 1
ATOM 581 O O . GLY A 1 74 ? 6.665 8.413 -5.779 1.00 83.81 74 GLY A O 1
ATOM 582 N N . VAL A 1 75 ? 5.017 8.422 -7.308 1.00 83.94 75 VAL A N 1
ATOM 583 C CA . VAL A 1 75 ? 5.787 7.802 -8.395 1.00 83.94 75 VAL A CA 1
ATOM 584 C C . VAL A 1 75 ? 7.106 8.534 -8.652 1.00 83.94 75 VAL A C 1
ATOM 586 O O . VAL A 1 75 ? 8.121 7.893 -8.893 1.00 83.94 75 VAL A O 1
ATOM 589 N N . GLU A 1 76 ? 7.131 9.862 -8.562 1.00 80.75 76 GLU A N 1
ATOM 590 C CA . GLU A 1 76 ? 8.352 10.651 -8.762 1.00 80.75 76 GLU A CA 1
ATOM 591 C C . GLU A 1 76 ? 9.451 10.326 -7.740 1.00 80.75 76 GLU A C 1
ATOM 593 O O . GLU A 1 76 ? 10.600 10.103 -8.120 1.00 80.75 76 GLU A O 1
ATOM 598 N N . ALA A 1 77 ? 9.105 10.237 -6.454 1.00 79.06 77 ALA A N 1
ATOM 599 C CA . ALA A 1 77 ? 10.049 9.852 -5.405 1.00 79.06 77 ALA A CA 1
ATOM 600 C C . ALA A 1 77 ? 10.512 8.394 -5.585 1.00 79.06 77 ALA A C 1
ATOM 602 O O . ALA A 1 77 ? 11.691 8.075 -5.419 1.00 79.06 77 ALA A O 1
ATOM 603 N N . TYR A 1 78 ? 9.607 7.514 -6.030 1.00 75.12 78 TYR A N 1
ATOM 604 C CA . TYR A 1 78 ? 9.956 6.145 -6.408 1.00 75.12 78 TYR A CA 1
ATOM 605 C C . TYR A 1 78 ? 10.986 6.106 -7.552 1.00 75.12 78 TYR A C 1
ATOM 607 O O . TYR A 1 78 ? 11.998 5.413 -7.453 1.00 75.12 78 TYR A O 1
ATOM 615 N N . LEU A 1 79 ? 10.780 6.898 -8.610 1.00 74.94 79 LEU A N 1
ATOM 616 C CA . LEU A 1 79 ? 11.682 6.989 -9.765 1.00 74.94 79 LEU A CA 1
ATOM 617 C C . LEU A 1 79 ? 13.055 7.578 -9.419 1.00 74.94 79 LEU A C 1
ATOM 619 O O . LEU A 1 79 ? 14.047 7.222 -10.056 1.00 74.94 79 LEU A O 1
ATOM 623 N N . ARG A 1 80 ? 13.127 8.455 -8.415 1.00 73.19 80 ARG A N 1
ATOM 624 C CA . ARG A 1 80 ? 14.387 9.022 -7.909 1.00 73.19 80 ARG A CA 1
ATOM 625 C C . ARG A 1 80 ? 15.143 8.081 -6.972 1.00 73.19 80 ARG A C 1
ATOM 627 O O . ARG A 1 80 ? 16.274 8.382 -6.605 1.00 73.19 80 ARG A O 1
ATOM 634 N N . GLY A 1 81 ? 14.550 6.940 -6.613 1.00 69.38 81 GLY A N 1
ATOM 635 C CA . GLY A 1 81 ? 15.130 6.009 -5.646 1.00 69.38 81 GLY A CA 1
ATOM 636 C C . GLY A 1 81 ? 15.098 6.542 -4.212 1.00 69.38 81 GLY A C 1
ATOM 637 O O . GLY A 1 81 ? 15.887 6.102 -3.384 1.00 69.38 81 GLY A O 1
ATOM 638 N N . GLU A 1 82 ? 14.202 7.487 -3.921 1.00 71.19 82 GLU A N 1
ATOM 639 C CA . GLU A 1 82 ? 14.016 8.082 -2.589 1.00 71.19 82 GLU A CA 1
ATOM 640 C C . GLU A 1 82 ? 13.102 7.215 -1.704 1.00 71.19 82 GLU A C 1
ATOM 642 O O . GLU A 1 82 ? 12.998 7.438 -0.501 1.00 71.19 82 GLU A O 1
ATOM 647 N N . SER A 1 83 ? 12.447 6.204 -2.288 1.00 69.81 83 SER A N 1
ATOM 648 C CA . SER A 1 83 ? 11.575 5.276 -1.568 1.00 69.81 83 SER A CA 1
ATOM 649 C C . SER A 1 83 ? 12.394 4.285 -0.721 1.00 69.81 83 SER A C 1
ATOM 651 O O . SER A 1 83 ? 13.229 3.561 -1.273 1.00 69.81 83 SER A O 1
ATOM 653 N N . PRO A 1 84 ? 12.144 4.208 0.600 1.00 66.19 84 PRO A N 1
ATOM 654 C CA . PRO A 1 84 ? 12.815 3.246 1.463 1.00 66.19 84 PRO A CA 1
ATOM 655 C C . PRO A 1 84 ? 12.422 1.801 1.123 1.00 66.19 84 PRO A C 1
ATOM 657 O O . PRO A 1 84 ? 11.275 1.513 0.778 1.00 66.19 84 PRO A O 1
ATOM 660 N N . ALA A 1 85 ? 13.373 0.869 1.244 1.00 64.69 85 ALA A N 1
ATOM 661 C CA . ALA A 1 85 ? 13.141 -0.554 0.968 1.00 64.69 85 ALA A CA 1
ATOM 662 C C . ALA A 1 85 ? 12.159 -1.211 1.960 1.00 64.69 85 ALA A C 1
ATOM 664 O O . ALA A 1 85 ? 11.561 -2.238 1.653 1.00 64.69 85 ALA A O 1
ATOM 665 N N . ASP A 1 86 ? 12.001 -0.610 3.135 1.00 68.62 86 ASP A N 1
ATOM 666 C CA . ASP A 1 86 ? 11.139 -1.003 4.248 1.00 68.62 86 ASP A CA 1
ATOM 667 C C . ASP A 1 86 ? 9.840 -0.179 4.321 1.00 68.62 86 ASP A C 1
ATOM 669 O O . ASP A 1 86 ? 9.104 -0.277 5.301 1.00 68.62 86 ASP A O 1
ATOM 673 N N . ALA A 1 87 ? 9.513 0.597 3.276 1.00 77.50 87 ALA A N 1
ATOM 674 C CA . ALA A 1 87 ? 8.283 1.394 3.219 1.00 77.50 87 ALA A CA 1
ATOM 675 C C . ALA A 1 87 ? 7.013 0.558 3.475 1.00 77.50 87 ALA A C 1
ATOM 677 O O . ALA A 1 87 ? 6.090 1.032 4.124 1.00 77.50 87 ALA A O 1
ATOM 678 N N . ASP A 1 88 ? 6.979 -0.705 3.032 1.00 79.88 88 ASP A N 1
ATOM 679 C CA . ASP A 1 88 ? 5.822 -1.603 3.209 1.00 79.88 88 ASP A CA 1
ATOM 680 C C . ASP A 1 88 ? 5.716 -2.220 4.619 1.00 79.88 88 ASP A C 1
ATOM 682 O O . ASP A 1 88 ? 4.748 -2.915 4.920 1.00 79.88 88 ASP A O 1
ATOM 686 N N . THR A 1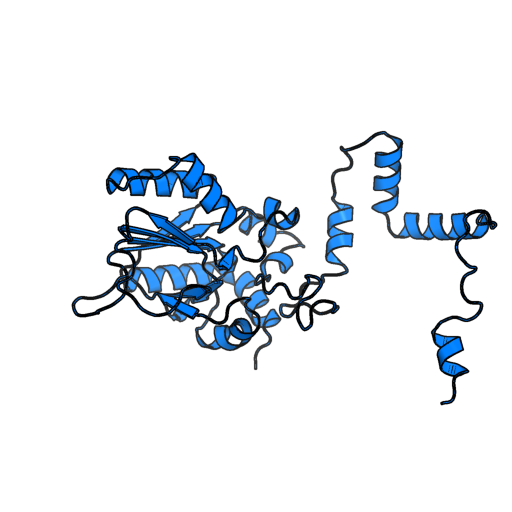 89 ? 6.706 -1.979 5.481 1.00 81.50 89 THR A N 1
ATOM 687 C CA . THR A 1 89 ? 6.682 -2.349 6.908 1.00 81.50 89 THR A CA 1
ATOM 688 C C . THR A 1 89 ? 6.511 -1.137 7.819 1.00 81.50 89 THR A C 1
ATOM 690 O O . THR A 1 89 ? 6.557 -1.261 9.042 1.00 81.50 89 THR A O 1
ATOM 693 N N . GLU A 1 90 ? 6.342 0.047 7.231 1.00 84.38 90 GLU A N 1
ATOM 694 C CA . GLU A 1 90 ? 6.253 1.282 7.982 1.00 84.38 90 GLU A CA 1
ATOM 695 C C . GLU A 1 90 ? 4.942 1.378 8.761 1.00 84.38 90 GLU A C 1
ATOM 697 O O . GLU A 1 90 ? 3.855 1.138 8.227 1.00 84.38 90 GLU A O 1
ATOM 702 N N . SER A 1 91 ? 5.050 1.786 10.024 1.00 87.56 91 SER A N 1
ATOM 703 C CA . SER A 1 91 ? 3.894 2.080 10.860 1.00 87.56 91 SER A CA 1
ATOM 704 C C . SER A 1 91 ? 4.182 3.191 11.867 1.00 87.56 91 SER A C 1
ATOM 706 O O . SER A 1 91 ? 5.297 3.350 12.360 1.00 87.56 91 SER A O 1
ATOM 708 N N . LEU A 1 92 ? 3.141 3.957 12.177 1.00 90.06 92 LEU A N 1
ATOM 709 C CA . LEU A 1 92 ? 3.121 4.983 13.207 1.00 90.06 92 LEU A CA 1
ATOM 710 C C . LEU A 1 92 ? 1.974 4.685 14.164 1.00 90.06 92 LEU A C 1
ATOM 712 O O . LEU A 1 92 ? 0.819 4.603 13.747 1.00 90.06 92 LEU A O 1
ATOM 716 N N . GLU A 1 93 ? 2.285 4.573 15.449 1.00 90.94 93 GLU A N 1
ATOM 717 C CA . GLU A 1 93 ? 1.291 4.462 16.510 1.00 90.94 93 GLU A CA 1
ATOM 718 C C . GLU A 1 93 ? 1.200 5.768 17.300 1.00 90.94 93 GLU A C 1
ATOM 720 O O . GLU A 1 93 ? 2.214 6.391 17.623 1.00 90.94 93 GLU A O 1
ATOM 725 N N . LEU A 1 94 ? -0.028 6.182 17.605 1.00 90.62 94 LEU A N 1
ATOM 726 C CA . LEU A 1 94 ? -0.343 7.412 18.316 1.00 90.62 94 LEU A CA 1
ATOM 727 C C . LEU A 1 94 ? -1.207 7.117 19.544 1.00 90.62 94 LEU A C 1
ATOM 729 O O . LEU A 1 94 ? -2.127 6.297 19.490 1.00 90.62 94 LEU A O 1
ATOM 733 N N . ALA A 1 95 ? -0.914 7.844 20.627 1.00 88.62 95 ALA A N 1
ATOM 734 C CA . ALA A 1 95 ? -1.652 7.831 21.890 1.00 88.62 95 ALA A CA 1
ATOM 735 C C . ALA A 1 95 ? -1.968 6.411 22.404 1.00 88.62 95 ALA A C 1
ATOM 737 O O . ALA A 1 95 ? -3.132 6.057 22.583 1.00 88.62 95 ALA A O 1
ATOM 738 N N . ASP A 1 96 ? -0.918 5.607 22.609 1.00 86.75 96 ASP A N 1
ATOM 739 C CA . ASP A 1 96 ? -0.980 4.254 23.184 1.00 86.75 96 ASP A CA 1
ATOM 740 C C . ASP A 1 96 ? -2.016 3.342 22.497 1.00 86.75 96 ASP A C 1
ATOM 742 O O . ASP A 1 96 ? -2.882 2.738 23.133 1.00 86.75 96 ASP A O 1
ATOM 746 N N . GLY A 1 97 ? -1.958 3.280 21.163 1.00 87.50 97 GLY A N 1
ATOM 747 C CA . GLY A 1 97 ? -2.842 2.437 20.359 1.00 87.50 97 GLY A CA 1
ATOM 748 C C . GLY A 1 97 ? -4.233 3.025 20.107 1.00 87.50 97 GLY A C 1
ATOM 749 O O . GLY A 1 97 ? -5.119 2.312 19.636 1.00 87.50 97 GLY A O 1
ATOM 750 N N . ALA A 1 98 ? -4.466 4.314 20.374 1.00 92.44 98 ALA A N 1
ATOM 751 C CA . ALA A 1 98 ? -5.706 4.967 19.948 1.00 92.44 98 ALA A CA 1
ATOM 752 C C . ALA A 1 98 ? -5.832 4.992 18.415 1.00 92.44 98 ALA A C 1
ATOM 754 O O . ALA A 1 98 ? -6.909 4.735 17.877 1.00 92.44 98 ALA A O 1
ATOM 755 N N . LEU A 1 99 ? -4.725 5.256 17.718 1.00 94.25 99 LEU A N 1
ATOM 756 C CA . LEU A 1 99 ? -4.651 5.263 16.262 1.00 94.25 99 LEU A CA 1
ATOM 757 C C . LEU A 1 99 ? -3.328 4.654 15.803 1.00 94.25 99 LEU A C 1
ATOM 759 O O . LEU A 1 99 ? -2.265 5.020 16.302 1.00 94.25 99 LEU A O 1
ATOM 763 N N . ARG A 1 100 ? -3.392 3.775 14.804 1.00 93.69 100 ARG A N 1
ATOM 764 C CA . ARG A 1 100 ? -2.222 3.318 14.055 1.00 93.69 100 ARG A CA 1
ATOM 765 C C . ARG A 1 100 ? -2.397 3.629 12.582 1.00 93.69 100 ARG A C 1
ATOM 767 O O . ARG A 1 100 ? -3.469 3.409 12.026 1.00 93.69 100 ARG A O 1
ATOM 774 N N . ILE A 1 101 ? -1.329 4.106 11.963 1.00 94.06 101 ILE A N 1
ATOM 775 C CA . ILE A 1 101 ? -1.219 4.314 10.524 1.00 94.06 101 ILE A CA 1
ATOM 776 C C . ILE A 1 101 ? -0.168 3.326 10.029 1.00 94.06 101 ILE A C 1
ATOM 778 O O . ILE A 1 101 ? 0.938 3.323 10.562 1.00 94.06 101 ILE A O 1
ATOM 782 N N . SER A 1 102 ? -0.481 2.482 9.050 1.00 93.31 102 SER A N 1
ATOM 783 C CA . SER A 1 102 ? 0.491 1.528 8.500 1.00 93.31 102 SER A CA 1
ATOM 784 C C . SER A 1 102 ? 0.442 1.420 6.983 1.00 93.31 102 SER A C 1
ATOM 786 O O . SER A 1 102 ? -0.536 1.801 6.337 1.00 93.31 102 SER A O 1
ATOM 788 N N . ALA A 1 103 ? 1.529 0.916 6.410 1.00 93.19 103 ALA A N 1
ATOM 789 C CA . ALA A 1 103 ? 1.606 0.539 5.009 1.00 93.19 103 ALA A CA 1
ATOM 790 C C . ALA A 1 103 ? 0.953 -0.828 4.755 1.00 93.19 103 ALA A C 1
ATOM 792 O O . ALA A 1 103 ? 0.999 -1.718 5.603 1.00 93.19 103 ALA A O 1
ATOM 793 N N . ALA A 1 104 ? 0.413 -1.038 3.553 1.00 93.88 104 ALA A N 1
ATOM 794 C CA . ALA A 1 104 ? 0.051 -2.379 3.085 1.00 93.88 104 ALA A CA 1
ATOM 795 C C . ALA A 1 104 ? 1.131 -2.965 2.171 1.00 93.88 104 ALA A C 1
ATOM 797 O O . ALA A 1 104 ? 1.638 -2.272 1.284 1.00 93.88 104 ALA A O 1
ATOM 798 N N . ALA A 1 105 ? 1.394 -4.266 2.304 1.00 93.19 105 ALA A N 1
ATOM 799 C CA . ALA A 1 105 ? 2.158 -5.020 1.313 1.00 93.19 105 ALA A CA 1
ATOM 800 C C . ALA A 1 105 ? 1.290 -5.355 0.089 1.00 93.19 105 ALA A C 1
ATOM 802 O O . ALA A 1 105 ? 1.694 -5.124 -1.049 1.00 93.19 105 ALA A O 1
ATOM 803 N N . PHE A 1 106 ? 0.073 -5.859 0.325 1.00 96.44 106 PHE A N 1
ATOM 804 C CA . PHE A 1 106 ? -0.901 -6.174 -0.724 1.00 96.44 106 PHE A CA 1
ATOM 805 C C . PHE A 1 106 ? -2.333 -5.904 -0.269 1.00 96.44 106 PHE A C 1
ATOM 807 O O . PHE A 1 106 ? -2.656 -6.002 0.914 1.00 96.44 106 PHE A O 1
ATOM 814 N N . LEU A 1 107 ? -3.204 -5.637 -1.236 1.00 98.19 107 LEU A N 1
ATOM 815 C CA . LEU A 1 107 ? -4.654 -5.568 -1.059 1.00 98.19 107 LEU A CA 1
ATOM 816 C C . LEU A 1 107 ? -5.286 -6.718 -1.844 1.00 98.19 107 LEU A C 1
ATOM 818 O O . LEU A 1 107 ? -4.811 -7.045 -2.925 1.00 98.19 107 LEU A O 1
ATOM 822 N N . ILE A 1 108 ? -6.319 -7.366 -1.320 1.00 98.31 108 ILE A N 1
ATOM 823 C CA . ILE A 1 108 ? -6.902 -8.566 -1.924 1.00 98.31 108 ILE A CA 1
ATOM 824 C C . ILE A 1 108 ? -8.363 -8.276 -2.250 1.00 98.31 108 ILE A C 1
ATOM 826 O O . ILE A 1 108 ? -9.181 -8.147 -1.338 1.00 98.31 108 ILE A O 1
ATOM 830 N N . ALA A 1 109 ? -8.669 -8.180 -3.545 1.00 98.25 109 ALA A N 1
ATOM 831 C CA . ALA A 1 109 ? -9.972 -7.753 -4.039 1.00 98.25 109 ALA A CA 1
ATOM 832 C C . ALA A 1 109 ? -11.095 -8.716 -3.632 1.00 98.25 109 ALA A C 1
ATOM 834 O O . ALA A 1 109 ? -12.030 -8.285 -2.964 1.00 98.25 109 ALA A O 1
ATOM 835 N N . ASP A 1 110 ? -10.981 -10.013 -3.951 1.00 97.12 110 ASP A N 1
ATOM 836 C CA . ASP A 1 110 ? -12.056 -10.988 -3.699 1.00 97.12 110 ASP A CA 1
ATOM 837 C C . ASP A 1 110 ? -12.429 -11.131 -2.215 1.00 97.12 110 ASP A C 1
ATOM 839 O O . ASP A 1 110 ? -13.601 -11.288 -1.868 1.00 97.12 110 ASP A O 1
ATOM 843 N N . ALA A 1 111 ? -11.429 -11.064 -1.339 1.00 96.75 111 ALA A N 1
ATOM 844 C CA . ALA A 1 111 ? -11.579 -11.232 0.097 1.00 96.75 111 ALA A CA 1
ATOM 845 C C . ALA A 1 111 ? -11.897 -9.923 0.836 1.00 96.75 111 ALA A C 1
ATOM 847 O O . ALA A 1 111 ? -12.262 -9.981 2.010 1.00 96.75 111 ALA A O 1
ATOM 848 N N . GLY A 1 112 ? -11.723 -8.757 0.200 1.00 96.88 112 GLY A N 1
ATOM 849 C CA . GLY A 1 112 ? -11.740 -7.475 0.909 1.00 96.88 112 GLY A CA 1
ATOM 850 C C . GLY A 1 112 ? -10.676 -7.420 2.006 1.00 96.88 112 GLY A C 1
ATOM 851 O O . GLY A 1 112 ? -10.959 -6.974 3.111 1.00 96.88 112 GLY A O 1
ATOM 852 N N . ALA A 1 113 ? -9.481 -7.960 1.747 1.00 96.94 113 ALA A N 1
ATOM 853 C CA . ALA A 1 113 ? -8.452 -8.128 2.771 1.00 96.94 113 ALA A CA 1
ATOM 854 C C . ALA A 1 113 ? -7.245 -7.218 2.535 1.00 96.94 113 ALA A C 1
ATOM 856 O O . ALA A 1 113 ? -6.837 -6.973 1.401 1.00 96.94 113 ALA A O 1
ATOM 857 N N . ILE A 1 114 ? -6.627 -6.776 3.623 1.00 97.00 114 ILE A N 1
ATOM 858 C CA . ILE A 1 114 ? -5.378 -6.019 3.624 1.00 97.00 114 ILE A CA 1
ATOM 859 C C . ILE A 1 114 ? -4.289 -6.917 4.200 1.00 97.00 114 ILE A C 1
ATOM 861 O O . ILE A 1 114 ? -4.431 -7.421 5.312 1.00 97.00 114 ILE A O 1
ATOM 865 N N . CYS A 1 115 ? -3.208 -7.113 3.451 1.00 94.88 115 CYS A N 1
ATOM 866 C CA . CYS A 1 115 ? -2.020 -7.839 3.882 1.00 94.88 115 CYS A CA 1
ATOM 867 C C . CYS A 1 115 ? -0.982 -6.850 4.418 1.00 94.88 115 CYS A C 1
ATOM 869 O O . CYS A 1 115 ? -0.378 -6.098 3.648 1.00 94.88 115 CYS A O 1
ATOM 871 N N . LEU A 1 116 ? -0.759 -6.883 5.727 1.00 92.19 116 LEU A N 1
ATOM 872 C CA . LEU A 1 116 ? 0.281 -6.132 6.422 1.00 92.19 116 LEU A CA 1
ATOM 873 C C . LEU A 1 116 ? 1.500 -7.029 6.649 1.00 92.19 116 LEU A C 1
ATOM 875 O O . LEU A 1 116 ? 1.351 -8.223 6.921 1.00 92.19 116 LEU A O 1
ATOM 879 N N . THR A 1 117 ? 2.695 -6.451 6.574 1.00 88.00 117 THR A N 1
ATOM 880 C CA . THR A 1 117 ? 3.962 -7.136 6.873 1.00 88.00 117 THR A CA 1
ATOM 881 C C . THR A 1 117 ? 4.780 -6.359 7.888 1.00 88.00 117 THR A C 1
ATOM 883 O O . THR A 1 117 ? 4.646 -5.145 7.970 1.00 88.00 117 THR A O 1
ATOM 886 N N . GLY A 1 118 ? 5.632 -7.036 8.659 1.00 79.38 118 GLY A N 1
ATOM 887 C CA . GLY A 1 118 ? 6.398 -6.398 9.737 1.00 79.38 118 GLY A CA 1
ATOM 888 C C . GLY A 1 118 ? 5.598 -6.195 11.028 1.00 79.38 118 GLY A C 1
ATOM 889 O O . GLY A 1 118 ? 6.169 -5.840 12.053 1.00 79.38 118 GLY A O 1
ATOM 890 N N . GLU A 1 119 ? 4.298 -6.495 11.014 1.00 75.12 119 GLU A N 1
ATOM 891 C CA . GLU A 1 119 ? 3.434 -6.470 12.191 1.00 75.12 119 GLU A CA 1
ATOM 892 C C . GLU A 1 119 ? 3.238 -7.892 12.731 1.00 75.12 119 GLU A C 1
ATOM 894 O O . GLU A 1 119 ? 2.695 -8.770 12.051 1.00 75.12 119 GLU A O 1
ATOM 899 N N . HIS A 1 120 ? 3.681 -8.141 13.967 1.00 62.84 120 HIS A N 1
ATOM 900 C CA . HIS A 1 120 ? 3.481 -9.439 14.607 1.00 62.84 120 HIS A CA 1
ATOM 901 C C . HIS A 1 120 ? 1.982 -9.727 14.825 1.00 62.84 120 HIS A C 1
ATOM 903 O O . HIS A 1 120 ? 1.237 -8.849 15.270 1.00 62.84 120 HIS A O 1
ATOM 909 N N . PRO A 1 121 ? 1.519 -10.963 14.567 1.00 57.31 121 PRO A N 1
ATOM 910 C CA . PRO A 1 121 ? 0.179 -11.376 14.956 1.00 57.31 121 PRO A CA 1
ATOM 911 C C . PRO A 1 121 ? 0.073 -11.455 16.490 1.00 57.31 121 PRO A C 1
ATOM 913 O O . PRO A 1 121 ? 0.847 -12.166 17.130 1.00 57.31 121 PRO A O 1
ATOM 916 N N . GLY A 1 122 ? -0.896 -10.745 17.077 1.00 51.66 122 GLY A N 1
ATOM 917 C CA . GLY A 1 122 ? -1.186 -10.760 18.517 1.00 51.66 122 GLY A CA 1
ATOM 918 C C . GLY A 1 122 ? -1.246 -9.367 19.159 1.00 51.66 122 GLY A C 1
ATOM 919 O O . GLY A 1 122 ? -0.667 -8.410 18.654 1.00 51.66 122 GLY A O 1
ATOM 920 N N . GLY A 1 123 ? -1.962 -9.269 20.283 1.00 62.62 123 GLY A N 1
ATOM 921 C CA . GLY A 1 123 ? -2.280 -8.012 20.977 1.00 62.62 123 GLY A CA 1
ATOM 922 C C . GLY A 1 123 ? -3.719 -7.551 20.727 1.00 62.62 123 GLY A C 1
ATOM 923 O O . GLY A 1 123 ? -4.366 -8.007 19.793 1.00 62.62 123 GLY A O 1
ATOM 924 N N . THR A 1 124 ? -4.240 -6.664 21.577 1.00 68.19 124 THR A N 1
ATOM 925 C CA . THR A 1 124 ? -5.450 -5.894 21.264 1.00 68.19 124 THR A CA 1
ATOM 926 C C . THR A 1 124 ? -5.027 -4.845 20.241 1.00 68.19 124 THR A C 1
ATOM 928 O O . THR A 1 124 ? -4.339 -3.900 20.624 1.00 68.19 124 THR A O 1
ATOM 931 N N . GLY A 1 125 ? -5.315 -5.034 18.950 1.00 76.50 125 GLY A N 1
ATOM 932 C CA . GLY A 1 125 ? -4.993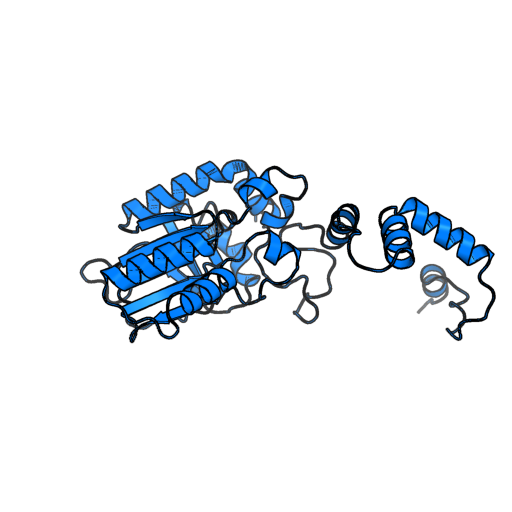 -4.035 17.924 1.00 76.50 125 GLY A CA 1
ATOM 933 C C . GLY A 1 125 ? -5.450 -2.605 18.287 1.00 76.50 125 GLY A C 1
ATOM 934 O O . GLY A 1 125 ? -6.214 -2.409 19.237 1.00 76.50 125 GLY A O 1
ATOM 935 N N . PRO A 1 126 ? -4.983 -1.589 17.545 1.00 90.69 126 PRO A N 1
ATOM 936 C CA . PRO A 1 126 ? -5.314 -0.196 17.829 1.00 90.69 126 PRO A CA 1
ATOM 937 C C . PRO A 1 126 ? -6.825 0.033 17.731 1.00 90.69 126 PRO A C 1
ATOM 939 O O . PRO A 1 126 ? -7.496 -0.653 16.965 1.00 90.69 126 PRO A O 1
ATOM 942 N N . LYS A 1 127 ? -7.375 1.017 18.451 1.00 92.88 127 LYS A N 1
ATOM 943 C CA . LYS A 1 127 ? -8.809 1.346 18.338 1.00 92.88 127 LYS A CA 1
ATOM 944 C C . LYS A 1 127 ? -9.171 1.740 16.909 1.00 92.88 127 LYS A C 1
ATOM 946 O O . LYS A 1 127 ? -10.142 1.230 16.361 1.00 92.88 127 LYS A O 1
ATOM 951 N N . ILE A 1 128 ? -8.356 2.595 16.296 1.00 95.25 128 ILE A N 1
ATOM 952 C CA . ILE A 1 128 ? -8.501 3.008 14.902 1.00 95.25 128 ILE A CA 1
ATOM 953 C C . ILE A 1 128 ? -7.278 2.522 14.127 1.00 95.25 128 ILE A C 1
ATOM 955 O O . ILE A 1 128 ? -6.141 2.857 14.463 1.00 95.25 128 ILE A O 1
ATOM 959 N N . GLN A 1 129 ? -7.507 1.755 13.068 1.00 95.94 129 GLN A N 1
ATOM 960 C CA . GLN A 1 129 ? -6.474 1.372 12.117 1.00 95.94 129 GLN A CA 1
ATOM 961 C C . GLN A 1 129 ? -6.694 2.124 10.809 1.00 95.94 129 GLN A C 1
ATOM 963 O O . GLN A 1 129 ? -7.706 1.939 10.134 1.00 95.94 129 GLN A O 1
ATOM 968 N N . VAL A 1 130 ? -5.711 2.925 10.420 1.00 97.12 130 VAL A N 1
ATOM 969 C CA . VAL A 1 130 ? -5.613 3.505 9.084 1.00 97.12 130 VAL A CA 1
ATOM 970 C C . VAL A 1 130 ? -4.519 2.764 8.328 1.00 97.12 130 VAL A C 1
ATOM 972 O O . VAL A 1 130 ? -3.417 2.567 8.836 1.00 97.12 130 VAL A O 1
ATOM 975 N N . VAL A 1 131 ? -4.817 2.337 7.112 1.00 97.25 131 VAL A N 1
ATOM 976 C CA . VAL A 1 131 ? -3.853 1.710 6.212 1.00 97.25 131 VAL A CA 1
ATOM 977 C C . VAL A 1 131 ? -3.718 2.588 4.985 1.00 97.25 131 VAL A C 1
ATOM 979 O O . VAL A 1 131 ? -4.723 2.937 4.378 1.00 97.25 131 VAL A O 1
ATOM 982 N N . VAL A 1 132 ? -2.494 2.931 4.602 1.00 97.12 132 VAL A N 1
ATOM 983 C CA . VAL A 1 132 ? -2.205 3.705 3.393 1.00 97.12 132 VAL A CA 1
ATOM 984 C C . VAL A 1 132 ? -1.544 2.782 2.374 1.00 97.12 132 VAL A C 1
ATOM 986 O O . VAL A 1 132 ? -0.591 2.066 2.688 1.00 97.12 132 VAL A O 1
ATOM 989 N N . ALA A 1 133 ? -2.069 2.764 1.151 1.00 96.38 133 ALA A N 1
ATOM 990 C CA . ALA A 1 133 ? -1.591 1.874 0.104 1.00 96.38 133 ALA A CA 1
ATOM 991 C C . ALA A 1 133 ? -1.735 2.495 -1.284 1.00 96.38 133 ALA A C 1
ATOM 993 O O . ALA A 1 133 ? -2.732 3.142 -1.600 1.00 96.38 133 ALA A O 1
ATOM 994 N N . GLY A 1 134 ? -0.754 2.246 -2.146 1.00 95.19 134 GLY A N 1
ATOM 995 C CA . GLY A 1 134 ? -0.854 2.575 -3.561 1.00 95.19 134 GLY A CA 1
ATOM 996 C C . GLY A 1 134 ? -1.941 1.754 -4.264 1.00 95.19 134 GLY A C 1
ATOM 997 O O . GLY A 1 134 ? -2.142 0.573 -3.964 1.00 95.19 134 GLY A O 1
ATOM 998 N N . ILE A 1 135 ? -2.638 2.366 -5.225 1.00 96.31 135 ILE A N 1
ATOM 999 C CA . ILE A 1 135 ? -3.725 1.711 -5.978 1.00 96.31 135 ILE A CA 1
ATOM 1000 C C . ILE A 1 135 ? -3.282 0.441 -6.724 1.00 96.31 135 ILE A C 1
ATOM 1002 O O . ILE A 1 135 ? -4.062 -0.485 -6.918 1.00 96.31 135 ILE A O 1
ATOM 1006 N N . GLU A 1 136 ? -2.016 0.357 -7.118 1.00 95.19 136 GLU A N 1
ATOM 1007 C CA . GLU A 1 136 ? -1.413 -0.771 -7.820 1.00 95.19 136 GLU A CA 1
ATOM 1008 C C . GLU A 1 136 ? -1.176 -1.991 -6.927 1.00 95.19 136 GLU A C 1
ATOM 1010 O O . GLU A 1 136 ? -0.877 -3.062 -7.454 1.00 95.19 136 GLU A O 1
ATOM 1015 N N . LYS A 1 137 ? -1.264 -1.871 -5.596 1.00 95.88 137 LYS A N 1
ATOM 1016 C CA . LYS A 1 137 ? -0.968 -2.966 -4.652 1.00 95.88 137 LYS A CA 1
ATOM 1017 C C . LYS A 1 137 ? -2.064 -4.036 -4.568 1.00 95.88 137 LYS A C 1
ATOM 1019 O O . LYS A 1 137 ? -1.905 -5.018 -3.842 1.00 95.88 137 LYS A O 1
ATOM 1024 N N . VAL A 1 138 ? -3.157 -3.887 -5.317 1.00 97.69 138 VAL A N 1
ATOM 1025 C CA . VAL A 1 138 ? -4.247 -4.868 -5.351 1.00 97.69 138 VAL A CA 1
ATOM 1026 C C . VAL A 1 138 ? -3.853 -6.165 -6.073 1.00 97.69 138 VAL A C 1
ATOM 1028 O O . VAL A 1 138 ? -3.089 -6.170 -7.039 1.00 97.69 138 VAL A O 1
ATOM 1031 N N . LEU A 1 139 ? -4.372 -7.287 -5.585 1.00 97.75 139 LEU A N 1
ATOM 1032 C CA . LEU A 1 139 ? -4.329 -8.614 -6.182 1.00 97.75 139 LEU A CA 1
ATOM 1033 C C . LEU A 1 139 ? -5.762 -9.138 -6.346 1.00 97.75 139 LEU A C 1
ATOM 1035 O O . LEU A 1 139 ? -6.619 -8.812 -5.522 1.00 97.75 139 LEU A O 1
ATOM 1039 N N . PRO A 1 140 ? -6.030 -9.985 -7.356 1.00 97.38 140 PRO A N 1
ATOM 1040 C CA . PRO A 1 140 ? -7.378 -10.479 -7.614 1.00 97.38 140 PRO A CA 1
ATOM 1041 C C . PRO A 1 140 ? -7.884 -11.367 -6.482 1.00 97.38 140 PRO A C 1
ATOM 1043 O O . PRO A 1 140 ? -8.995 -11.182 -5.995 1.00 97.38 140 PRO A O 1
ATOM 1046 N N . ARG A 1 141 ? -7.068 -12.357 -6.090 1.00 96.12 141 ARG A N 1
ATOM 1047 C CA . ARG A 1 141 ? -7.491 -13.419 -5.178 1.00 96.12 141 ARG A CA 1
ATOM 1048 C C . ARG A 1 141 ? -6.500 -13.684 -4.068 1.00 96.12 141 ARG A C 1
ATOM 1050 O O . ARG A 1 141 ? -5.291 -13.660 -4.294 1.00 96.12 141 ARG A O 1
ATOM 1057 N N . MET A 1 142 ? -7.004 -14.107 -2.911 1.00 94.94 142 MET A N 1
ATOM 1058 C CA . MET A 1 142 ? -6.158 -14.513 -1.778 1.00 94.94 142 MET A CA 1
ATOM 1059 C C . MET A 1 142 ? -5.114 -15.577 -2.162 1.00 94.94 142 MET A C 1
ATOM 1061 O O . MET A 1 142 ? -3.967 -15.526 -1.734 1.00 94.94 142 MET A O 1
ATOM 1065 N N . ARG A 1 143 ? -5.469 -16.532 -3.030 1.00 93.81 143 ARG A N 1
ATOM 1066 C CA . ARG A 1 143 ? -4.531 -17.573 -3.496 1.00 93.81 143 ARG A CA 1
ATOM 1067 C C . ARG A 1 143 ? -3.343 -17.018 -4.290 1.00 93.81 143 ARG A C 1
ATOM 1069 O O . ARG A 1 143 ? -2.299 -17.663 -4.343 1.00 93.81 143 ARG A O 1
ATOM 1076 N N . ASP A 1 144 ? -3.514 -15.863 -4.933 1.00 95.00 144 ASP A N 1
ATOM 1077 C CA . ASP A 1 144 ? -2.477 -15.247 -5.757 1.00 95.00 144 ASP A CA 1
ATOM 1078 C C . ASP A 1 144 ? -1.374 -14.664 -4.863 1.00 95.00 144 ASP A C 1
ATOM 1080 O O . ASP A 1 144 ? -0.214 -14.643 -5.258 1.00 95.00 144 ASP A O 1
ATOM 1084 N N . LEU A 1 145 ? -1.697 -14.300 -3.617 1.00 93.44 145 LEU A N 1
ATOM 1085 C CA . LEU A 1 145 ? -0.738 -13.823 -2.620 1.00 93.44 145 LEU A CA 1
ATOM 1086 C C . LEU A 1 145 ? 0.366 -14.850 -2.307 1.00 93.44 145 LEU A C 1
ATOM 1088 O O . LEU A 1 145 ? 1.505 -14.471 -2.037 1.00 93.44 145 LEU A O 1
ATOM 1092 N N . ALA A 1 146 ? 0.065 -16.150 -2.394 1.00 91.62 146 ALA A N 1
ATOM 1093 C CA . ALA A 1 146 ? 0.993 -17.223 -2.031 1.00 91.62 146 ALA A CA 1
ATOM 1094 C C . ALA A 1 146 ? 2.302 -17.212 -2.843 1.00 91.62 146 ALA A C 1
ATOM 1096 O O . ALA A 1 146 ? 3.327 -17.679 -2.349 1.00 91.62 146 ALA A O 1
ATOM 1097 N N . VAL A 1 147 ? 2.295 -16.672 -4.070 1.00 91.75 147 VAL A N 1
ATOM 1098 C CA . VAL A 1 147 ? 3.521 -16.548 -4.881 1.00 91.75 147 VAL A CA 1
ATOM 1099 C C . VAL A 1 147 ? 4.334 -15.292 -4.564 1.00 91.75 147 VAL A C 1
ATOM 1101 O O . VAL A 1 147 ? 5.488 -15.207 -4.978 1.00 91.75 147 VAL A O 1
ATOM 1104 N N . PHE A 1 148 ? 3.754 -14.328 -3.843 1.00 92.00 148 PHE A N 1
ATOM 1105 C CA . PHE A 1 148 ? 4.409 -13.071 -3.488 1.00 92.00 148 PHE A CA 1
ATOM 1106 C C . PHE A 1 148 ? 4.972 -13.066 -2.068 1.00 92.00 148 PHE A C 1
ATOM 1108 O O . PHE A 1 148 ? 6.026 -12.473 -1.867 1.00 92.00 148 PHE A O 1
ATOM 1115 N N . LEU A 1 149 ? 4.335 -13.744 -1.104 1.00 89.06 149 LEU A N 1
ATOM 1116 C CA . LEU A 1 149 ? 4.804 -13.769 0.293 1.00 89.06 149 LEU A CA 1
ATOM 1117 C C . LEU A 1 149 ? 6.288 -14.156 0.442 1.00 89.06 149 LEU A C 1
ATOM 1119 O O . LEU A 1 149 ? 6.995 -13.438 1.141 1.00 89.06 149 LEU A O 1
ATOM 1123 N N . PRO A 1 150 ? 6.821 -15.185 -0.254 1.00 88.00 150 PRO A N 1
ATOM 1124 C CA . PRO A 1 150 ? 8.241 -15.534 -0.143 1.00 88.00 150 PRO A CA 1
ATOM 1125 C C . PRO A 1 150 ? 9.207 -14.465 -0.681 1.00 88.00 150 PRO A C 1
ATOM 1127 O O . PRO A 1 150 ? 10.412 -14.573 -0.469 1.00 88.00 150 PRO A O 1
ATOM 1130 N N . LEU A 1 151 ? 8.707 -13.472 -1.427 1.00 85.69 151 LEU A N 1
ATOM 1131 C CA . LEU A 1 151 ? 9.501 -12.372 -1.979 1.00 85.69 151 LEU A CA 1
ATOM 1132 C C . LEU A 1 151 ? 9.599 -11.184 -1.013 1.00 85.69 151 LEU A C 1
ATOM 1134 O O . LEU A 1 151 ? 10.487 -10.341 -1.167 1.00 85.69 151 LEU A O 1
ATOM 1138 N N . LEU A 1 152 ? 8.666 -11.075 -0.065 1.00 83.31 152 LEU A N 1
ATOM 1139 C CA . LEU A 1 152 ? 8.566 -9.925 0.823 1.00 83.31 152 LEU A CA 1
ATOM 1140 C C . LEU A 1 152 ? 9.723 -9.891 1.830 1.00 83.31 152 LEU A C 1
ATOM 1142 O O . LEU A 1 152 ? 10.345 -10.914 2.120 1.00 83.31 152 LEU A O 1
ATOM 1146 N N . PRO A 1 153 ? 10.079 -8.699 2.335 1.00 72.94 153 PRO A N 1
ATOM 1147 C CA . PRO A 1 153 ? 11.233 -8.554 3.205 1.00 72.94 153 PRO A CA 1
ATOM 1148 C C . PRO A 1 153 ? 11.029 -9.038 4.640 1.00 72.94 153 PRO A C 1
ATOM 1150 O O . PRO A 1 153 ? 12.022 -9.200 5.344 1.00 72.94 153 PRO A O 1
ATOM 1153 N N . SER A 1 154 ? 9.783 -9.261 5.051 1.00 76.50 154 SER A N 1
ATOM 1154 C CA . SER A 1 154 ? 9.401 -9.638 6.408 1.00 76.50 154 SER A CA 1
ATOM 1155 C C . SER A 1 154 ? 8.871 -11.070 6.458 1.00 76.50 154 SER A C 1
ATOM 1157 O O . SER A 1 154 ? 8.260 -11.558 5.509 1.00 76.50 154 SER A O 1
ATOM 1159 N N . ASP A 1 155 ? 9.102 -11.722 7.592 1.00 73.88 155 ASP A N 1
ATOM 1160 C CA . ASP A 1 155 ? 8.610 -13.048 7.955 1.00 73.88 155 ASP A CA 1
ATOM 1161 C C . ASP A 1 155 ? 7.246 -13.019 8.668 1.00 73.88 155 ASP A C 1
ATOM 1163 O O . ASP A 1 155 ? 6.633 -14.070 8.866 1.00 73.88 155 ASP A O 1
ATOM 1167 N N . THR A 1 156 ? 6.743 -11.836 9.030 1.00 82.69 156 THR A N 1
ATOM 1168 C CA . THR A 1 156 ? 5.446 -11.665 9.689 1.00 82.69 156 THR A CA 1
ATOM 1169 C C . THR A 1 156 ? 4.399 -11.152 8.713 1.00 82.69 156 THR A C 1
ATOM 1171 O O . THR A 1 156 ? 4.648 -10.291 7.868 1.00 82.69 156 THR A O 1
ATOM 1174 N N . THR A 1 157 ? 3.193 -11.709 8.808 1.00 87.50 157 THR A N 1
ATOM 1175 C CA . THR A 1 157 ? 2.053 -11.305 7.984 1.00 87.50 157 THR A CA 1
ATOM 1176 C C . THR A 1 157 ? 0.798 -11.254 8.843 1.00 87.50 157 THR A C 1
ATOM 1178 O O . THR A 1 157 ? 0.481 -12.220 9.541 1.00 87.50 157 THR A O 1
ATOM 1181 N N . ARG A 1 158 ? 0.070 -10.139 8.771 1.00 89.44 158 ARG A N 1
ATOM 1182 C CA . ARG A 1 158 ? -1.228 -9.939 9.425 1.00 89.44 158 ARG A CA 1
ATOM 1183 C C . ARG A 1 158 ? -2.258 -9.548 8.373 1.00 89.44 158 ARG A C 1
ATOM 1185 O O . ARG A 1 158 ? -1.967 -8.754 7.483 1.00 89.44 158 ARG A O 1
ATOM 1192 N N . PHE A 1 159 ? -3.464 -10.095 8.489 1.00 92.25 159 PHE A N 1
ATOM 1193 C CA . PHE A 1 159 ? -4.578 -9.761 7.606 1.00 92.25 159 PHE A CA 1
ATOM 1194 C C . PHE A 1 159 ? -5.634 -8.949 8.347 1.00 92.25 159 PHE A C 1
ATOM 1196 O O . PHE A 1 159 ? -5.983 -9.285 9.478 1.00 92.25 159 PHE A O 1
ATOM 1203 N N . LEU A 1 160 ? -6.161 -7.915 7.695 1.00 93.25 160 LEU A N 1
ATOM 1204 C CA . LEU A 1 160 ? -7.331 -7.166 8.154 1.00 93.25 160 LEU A CA 1
ATOM 1205 C C . LEU A 1 160 ? -8.459 -7.312 7.133 1.00 93.25 160 LEU A C 1
ATOM 1207 O O . LEU A 1 160 ? -8.226 -7.139 5.940 1.00 93.25 16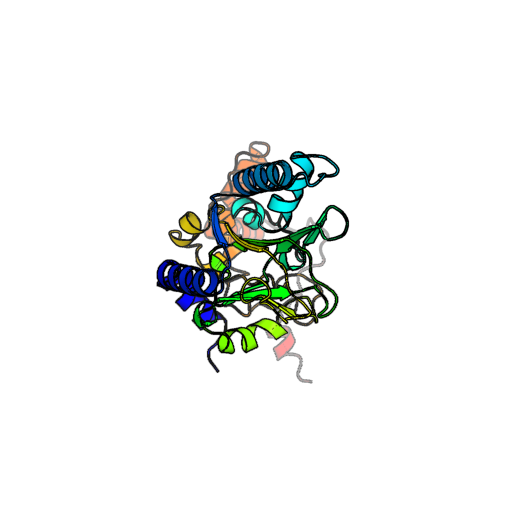0 LEU A O 1
ATOM 1211 N N . THR A 1 161 ? -9.665 -7.624 7.602 1.00 93.56 161 THR A N 1
ATOM 1212 C CA . THR A 1 161 ? -10.864 -7.872 6.777 1.00 93.56 161 THR A CA 1
ATOM 1213 C C . THR A 1 161 ? -12.061 -7.113 7.358 1.00 93.56 161 THR A C 1
ATOM 1215 O O . THR A 1 161 ? -13.094 -7.705 7.684 1.00 93.56 161 THR A O 1
ATOM 1218 N N . GLY A 1 162 ? -11.869 -5.819 7.615 1.00 93.62 162 GLY A N 1
ATOM 1219 C CA . GLY A 1 162 ? -12.829 -4.975 8.330 1.00 93.62 162 GLY A CA 1
ATOM 1220 C C . GLY A 1 162 ? -12.479 -4.734 9.808 1.00 93.62 162 GLY A C 1
ATOM 1221 O O . GLY A 1 162 ? -11.491 -5.278 10.315 1.00 93.62 162 GLY A O 1
ATOM 1222 N N . PRO A 1 163 ? -13.269 -3.889 10.494 1.00 94.38 163 PRO A N 1
ATOM 1223 C CA . PRO A 1 163 ? -13.209 -3.727 11.942 1.00 94.38 163 PRO A CA 1
ATOM 1224 C C . PRO A 1 163 ? -13.627 -5.008 12.673 1.00 94.38 163 PRO A C 1
ATOM 1226 O O . PRO A 1 163 ? -14.337 -5.860 12.129 1.00 94.38 163 PRO A O 1
ATOM 1229 N N . ARG A 1 164 ? -13.212 -5.127 13.935 1.00 91.88 164 ARG A N 1
ATOM 1230 C CA . ARG A 1 164 ? -13.593 -6.235 14.808 1.00 91.88 164 ARG A CA 1
ATOM 1231 C C . ARG A 1 164 ? -15.101 -6.270 15.023 1.00 91.88 164 ARG A C 1
ATOM 1233 O O . ARG A 1 164 ? -15.748 -5.240 15.227 1.00 91.88 164 ARG A O 1
ATOM 1240 N N . ARG A 1 165 ? -15.668 -7.471 15.042 1.00 89.44 165 ARG A N 1
ATOM 1241 C CA . ARG A 1 165 ? -17.083 -7.696 15.366 1.00 89.44 165 ARG A CA 1
ATOM 1242 C C . ARG A 1 165 ? -17.287 -7.872 16.865 1.00 89.44 165 ARG A C 1
ATOM 1244 O O . ARG A 1 165 ? -16.363 -8.163 17.624 1.00 89.44 165 ARG A O 1
ATOM 1251 N N . ALA A 1 166 ? -18.539 -7.749 17.298 1.00 84.94 166 ALA A N 1
ATOM 1252 C CA . ALA A 1 166 ? -18.915 -8.049 18.673 1.00 84.94 166 ALA A CA 1
ATOM 1253 C C . ALA A 1 166 ? -18.518 -9.493 19.040 1.00 84.94 166 ALA A C 1
ATOM 1255 O O . ALA A 1 166 ? -18.958 -10.445 18.398 1.00 84.94 166 ALA A O 1
ATOM 1256 N N . GLY A 1 167 ? -17.691 -9.645 20.078 1.00 82.12 167 GLY A N 1
ATOM 1257 C CA . GLY A 1 167 ? -17.183 -10.941 20.546 1.00 82.12 167 GLY A CA 1
ATOM 1258 C C . GLY A 1 167 ? -15.823 -11.353 19.972 1.00 82.12 167 GLY A C 1
ATOM 1259 O O . GLY A 1 167 ? -15.254 -12.334 20.446 1.00 82.12 167 GLY A O 1
ATOM 1260 N N . GLU A 1 168 ? -15.270 -10.610 19.009 1.00 85.75 168 GLU A N 1
ATOM 1261 C CA . GLU A 1 168 ? -13.889 -10.799 18.557 1.00 85.75 168 GLU A CA 1
ATOM 1262 C C . GLU A 1 168 ? -12.912 -10.152 19.560 1.00 85.75 168 GLU A C 1
ATOM 1264 O O . GLU A 1 168 ? -13.121 -9.033 20.032 1.00 85.75 168 GLU A O 1
ATOM 1269 N N . LEU A 1 169 ? -11.853 -10.887 19.925 1.00 78.38 169 LEU A N 1
ATOM 1270 C CA . LEU A 1 169 ? -10.878 -10.468 20.946 1.00 78.38 169 LEU A CA 1
ATOM 1271 C C . LEU A 1 169 ? -9.788 -9.526 20.404 1.00 78.38 169 LEU A C 1
ATOM 1273 O O . LEU A 1 169 ? -9.166 -8.805 21.180 1.00 78.38 169 LEU A O 1
ATOM 1277 N N . ASP A 1 170 ? -9.554 -9.540 19.091 1.00 82.75 170 ASP A N 1
ATOM 1278 C CA . ASP A 1 170 ? -8.528 -8.759 18.388 1.00 82.75 170 ASP A CA 1
ATOM 1279 C C . ASP A 1 170 ? -9.161 -8.056 17.176 1.00 82.75 170 ASP A C 1
ATOM 1281 O O . ASP A 1 170 ? -10.203 -8.471 16.673 1.00 82.75 170 ASP A O 1
ATOM 1285 N N . GLY A 1 171 ? -8.516 -6.988 16.722 1.00 87.00 171 GLY A N 1
ATOM 1286 C CA . GLY A 1 171 ? -8.891 -6.162 15.588 1.00 87.00 171 GLY A CA 1
ATOM 1287 C C . GLY A 1 171 ? -9.241 -4.733 16.006 1.00 87.00 171 GLY A C 1
ATOM 1288 O O . GLY A 1 171 ? -9.523 -4.477 17.180 1.00 87.00 171 GLY A O 1
ATOM 1289 N N . PRO A 1 172 ? -9.207 -3.790 15.056 1.00 92.94 172 PRO A N 1
ATOM 1290 C CA . PRO A 1 172 ? -9.546 -2.404 15.330 1.00 92.94 172 PRO A CA 1
ATOM 1291 C C . PRO A 1 172 ? -11.056 -2.195 15.427 1.00 92.94 172 PRO A C 1
ATOM 1293 O O . PRO A 1 172 ? -11.824 -2.914 14.800 1.00 92.94 172 PRO A O 1
ATOM 1296 N N . GLU A 1 173 ? -11.498 -1.198 16.187 1.00 93.56 173 GLU A N 1
ATOM 1297 C CA . GLU A 1 173 ? -12.907 -0.776 16.234 1.00 93.56 173 GLU A CA 1
ATOM 1298 C C . GLU A 1 173 ? -13.316 -0.054 14.945 1.00 93.56 173 GLU A C 1
ATOM 1300 O O . GLU A 1 173 ? -14.435 -0.223 14.469 1.00 93.56 173 GLU A O 1
ATOM 1305 N N . GLU A 1 174 ? -12.387 0.696 14.354 1.00 95.38 174 GLU A N 1
ATOM 1306 C CA . GLU A 1 174 ? -12.550 1.373 13.069 1.00 95.38 174 GLU A CA 1
ATOM 1307 C C . GLU A 1 174 ? -11.395 0.984 12.133 1.00 95.38 174 GLU A C 1
ATOM 1309 O O . GLU A 1 174 ? -10.225 1.083 12.505 1.00 95.38 174 GLU A O 1
ATOM 1314 N N . LEU A 1 175 ? -11.709 0.566 10.903 1.00 96.88 175 LEU A N 1
ATOM 1315 C CA . LEU A 1 175 ? -10.717 0.299 9.857 1.00 96.88 175 LEU A CA 1
ATOM 1316 C C . LEU A 1 175 ? -10.927 1.253 8.681 1.00 96.88 175 LEU A C 1
ATOM 1318 O O . LEU A 1 175 ? -12.003 1.272 8.088 1.00 96.88 175 LEU A O 1
ATOM 1322 N N . CYS A 1 176 ? -9.886 1.993 8.311 1.00 97.81 176 CYS A N 1
ATOM 1323 C CA . CYS A 1 176 ? -9.871 2.890 7.161 1.00 97.81 176 CYS A CA 1
ATOM 1324 C C . CYS A 1 176 ? -8.730 2.512 6.209 1.00 97.81 176 CYS A C 1
ATOM 1326 O O . CYS A 1 176 ? -7.572 2.468 6.617 1.00 97.81 176 CYS A O 1
ATOM 1328 N N . LEU A 1 177 ? -9.042 2.266 4.940 1.00 98.44 177 LEU A N 1
ATOM 1329 C CA . LEU A 1 177 ? -8.075 2.081 3.865 1.00 98.44 177 LEU A CA 1
ATOM 1330 C C . LEU A 1 177 ? -8.013 3.349 3.012 1.00 98.44 177 LEU A C 1
ATOM 1332 O O . LEU A 1 177 ? -8.996 3.735 2.385 1.00 98.44 177 LEU A O 1
ATOM 1336 N N . ILE A 1 178 ? -6.839 3.962 2.948 1.00 98.44 178 ILE A N 1
ATOM 1337 C CA . ILE A 1 178 ? -6.535 5.092 2.081 1.00 98.44 178 ILE A CA 1
ATOM 1338 C C . ILE A 1 178 ? -5.779 4.579 0.855 1.00 98.44 178 ILE A C 1
ATOM 1340 O O . ILE A 1 178 ? -4.641 4.115 0.948 1.00 98.44 178 ILE A O 1
ATOM 1344 N N . LEU A 1 179 ? -6.420 4.690 -0.300 1.00 98.06 179 LEU A N 1
ATOM 1345 C CA . LEU A 1 179 ? -5.870 4.366 -1.605 1.00 98.06 179 LEU A CA 1
ATOM 1346 C C . LEU A 1 179 ? -5.244 5.611 -2.229 1.00 98.06 179 LEU A C 1
ATOM 1348 O O . LEU A 1 179 ? -5.927 6.603 -2.479 1.00 98.06 179 LEU A O 1
ATOM 1352 N N . VAL A 1 180 ? -3.941 5.548 -2.495 1.00 96.50 180 VAL A N 1
ATOM 1353 C CA . VAL A 1 180 ? -3.154 6.676 -3.002 1.00 96.50 180 VAL A CA 1
ATOM 1354 C C . VAL A 1 180 ? -2.831 6.476 -4.477 1.00 96.50 180 VAL A C 1
ATOM 1356 O O . VAL A 1 180 ? -2.187 5.495 -4.860 1.00 96.50 180 VAL A O 1
ATOM 1359 N N . ASP A 1 181 ? -3.226 7.435 -5.316 1.00 95.12 181 ASP A N 1
ATOM 1360 C CA . ASP A 1 181 ? -2.782 7.463 -6.711 1.00 95.12 181 ASP A CA 1
ATOM 1361 C C . ASP A 1 181 ? -1.301 7.850 -6.802 1.00 95.12 181 ASP A C 1
ATOM 1363 O O . ASP A 1 181 ? -0.481 7.075 -7.279 1.00 95.12 181 ASP A O 1
ATOM 1367 N N . GLY A 1 182 ? -0.905 9.025 -6.317 1.00 91.88 182 GLY A N 1
ATOM 1368 C CA . GLY A 1 182 ? 0.490 9.472 -6.294 1.00 91.88 182 GLY A CA 1
ATOM 1369 C C . GLY A 1 182 ? 1.166 9.510 -7.670 1.00 91.88 182 GLY A C 1
ATOM 1370 O O . GLY A 1 182 ? 2.378 9.316 -7.742 1.00 91.88 182 GLY A O 1
ATOM 1371 N N . GLY A 1 183 ? 0.409 9.693 -8.757 1.00 92.50 183 GLY A N 1
ATOM 1372 C CA . GLY A 1 183 ? 0.903 9.655 -10.138 1.00 92.50 183 GLY A CA 1
ATOM 1373 C C . GLY A 1 183 ? 0.860 8.266 -10.788 1.00 92.50 183 GLY A C 1
ATOM 1374 O O . GLY A 1 183 ? 1.348 8.097 -11.909 1.00 92.50 183 GLY A O 1
ATOM 1375 N N . ARG A 1 184 ? 0.289 7.253 -10.122 1.00 93.06 184 ARG A N 1
ATOM 1376 C CA . ARG A 1 184 ? 0.198 5.874 -10.638 1.00 93.06 184 ARG A CA 1
ATOM 1377 C C . ARG A 1 184 ? -0.717 5.778 -11.850 1.00 93.06 184 ARG A C 1
ATOM 1379 O O . ARG A 1 184 ? -0.337 5.118 -12.815 1.00 93.06 184 ARG A O 1
ATOM 1386 N N . SER A 1 185 ? -1.859 6.467 -11.860 1.00 92.19 185 SER A N 1
ATOM 1387 C CA . SER A 1 185 ? -2.746 6.500 -13.033 1.00 92.19 185 SER A CA 1
ATOM 1388 C C . SER A 1 185 ? -2.056 7.106 -14.257 1.00 92.19 185 SER A C 1
ATOM 1390 O O . SER A 1 185 ? -2.208 6.599 -15.368 1.00 92.19 185 SER A O 1
ATOM 1392 N N . GLU A 1 186 ? -1.238 8.145 -14.069 1.00 90.56 186 GLU A N 1
ATOM 1393 C CA . GLU A 1 186 ? -0.463 8.735 -15.164 1.00 90.56 186 GLU A CA 1
ATOM 1394 C C . GLU A 1 186 ? 0.630 7.775 -15.658 1.00 90.56 186 GLU A C 1
ATOM 1396 O O . GLU A 1 186 ? 0.809 7.596 -16.864 1.00 90.56 186 GLU A O 1
ATOM 1401 N N . LEU A 1 187 ? 1.344 7.111 -14.741 1.00 89.19 187 LEU A N 1
ATOM 1402 C CA . LEU A 1 187 ? 2.363 6.126 -15.104 1.00 89.19 187 LEU A CA 1
ATOM 1403 C C . LEU A 1 187 ? 1.764 4.914 -15.831 1.00 89.19 187 LEU A C 1
ATOM 1405 O O . LEU A 1 187 ? 2.394 4.381 -16.745 1.00 89.19 187 LEU A O 1
ATOM 1409 N N . LEU A 1 188 ? 0.546 4.507 -15.464 1.00 88.81 188 LEU A N 1
ATOM 1410 C CA . LEU A 1 188 ? -0.185 3.404 -16.087 1.00 88.81 188 LEU A CA 1
ATOM 1411 C C . LEU A 1 188 ? -0.465 3.655 -17.577 1.00 88.81 188 LEU A C 1
ATOM 1413 O O . LEU A 1 188 ? -0.468 2.708 -18.364 1.00 88.81 188 LEU A O 1
ATOM 1417 N N . ALA A 1 189 ? -0.667 4.920 -17.959 1.00 84.25 189 ALA A N 1
ATOM 1418 C CA . ALA A 1 189 ? -0.899 5.342 -19.339 1.00 84.25 189 ALA A CA 1
ATOM 1419 C C . ALA A 1 189 ? 0.390 5.460 -20.177 1.00 84.25 189 ALA A C 1
ATOM 1421 O O . ALA A 1 189 ? 0.322 5.573 -21.401 1.00 84.25 189 ALA A O 1
ATOM 1422 N N . LYS A 1 190 ? 1.568 5.438 -19.541 1.00 80.75 190 LYS A N 1
ATOM 1423 C CA . LYS A 1 190 ? 2.876 5.571 -20.201 1.00 80.75 190 LYS A CA 1
ATOM 1424 C C . LYS A 1 190 ? 3.480 4.203 -20.530 1.00 80.75 190 LYS A C 1
ATOM 1426 O O . LYS A 1 190 ? 3.147 3.180 -19.934 1.00 80.75 190 LYS A O 1
ATOM 1431 N N . GLU A 1 191 ? 4.482 4.191 -21.411 1.00 72.25 191 GLU A N 1
ATOM 1432 C CA . GLU A 1 191 ? 5.259 2.980 -21.742 1.00 72.25 191 GLU A CA 1
ATOM 1433 C C . GLU A 1 191 ? 6.000 2.378 -20.533 1.00 72.25 191 GLU A C 1
ATOM 1435 O O . GLU A 1 191 ? 6.411 1.220 -20.548 1.00 72.25 191 GLU A O 1
ATOM 1440 N N . ARG A 1 192 ? 6.144 3.151 -19.450 1.00 78.00 192 ARG A N 1
ATOM 1441 C CA . ARG A 1 192 ? 6.767 2.737 -18.188 1.00 78.00 192 ARG A CA 1
ATOM 1442 C C . ARG A 1 192 ? 5.808 2.105 -17.176 1.00 78.00 192 ARG A C 1
ATOM 1444 O O . ARG A 1 192 ? 6.230 1.852 -16.050 1.00 78.00 192 ARG A O 1
ATOM 1451 N N . ARG A 1 193 ? 4.562 1.791 -17.550 1.00 85.69 193 ARG A N 1
ATOM 1452 C CA . ARG A 1 193 ? 3.577 1.144 -16.658 1.00 85.69 193 ARG A CA 1
ATOM 1453 C C . ARG A 1 193 ? 4.072 -0.141 -15.990 1.00 85.69 193 ARG A C 1
ATOM 1455 O O . ARG A 1 193 ? 3.587 -0.510 -14.927 1.00 85.69 193 ARG A O 1
ATOM 1462 N N . ASP A 1 194 ? 5.053 -0.802 -16.595 1.00 86.44 194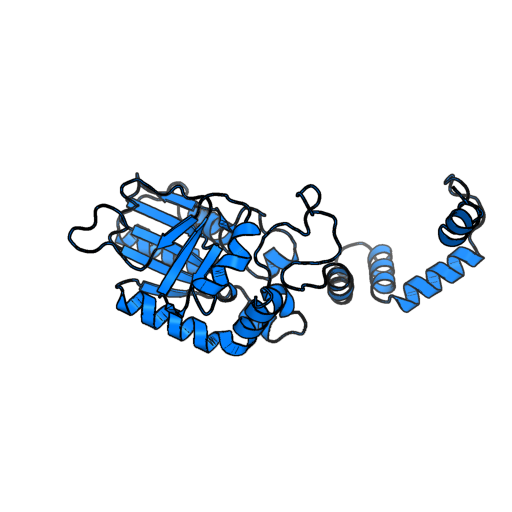 ASP A N 1
ATOM 1463 C CA . ASP A 1 194 ? 5.729 -1.986 -16.069 1.00 86.44 194 ASP A CA 1
ATOM 1464 C C . ASP A 1 194 ? 6.311 -1.778 -14.667 1.00 86.44 194 ASP A C 1
ATOM 1466 O O . ASP A 1 194 ? 6.336 -2.710 -13.867 1.00 86.44 194 ASP A O 1
ATOM 1470 N N . LEU A 1 195 ? 6.709 -0.547 -14.338 1.00 87.69 195 LEU A N 1
ATOM 1471 C CA . LEU A 1 195 ? 7.186 -0.173 -13.009 1.00 87.69 195 LEU A CA 1
ATOM 1472 C C . LEU A 1 195 ? 6.144 -0.383 -11.911 1.00 87.69 195 LEU A C 1
ATOM 1474 O O . LEU A 1 195 ? 6.503 -0.768 -10.800 1.00 87.69 195 LEU A O 1
ATOM 1478 N N . LEU A 1 196 ? 4.859 -0.218 -12.233 1.00 91.88 196 LEU A N 1
ATOM 1479 C CA . LEU A 1 196 ? 3.765 -0.471 -11.296 1.00 91.88 196 LEU A CA 1
ATOM 1480 C C . LEU A 1 196 ? 3.637 -1.956 -10.948 1.00 91.88 196 LEU A C 1
ATOM 1482 O O . LEU A 1 196 ? 2.934 -2.304 -10.007 1.00 91.88 196 LEU A O 1
ATOM 1486 N N . ARG A 1 197 ? 4.319 -2.869 -11.658 1.00 92.50 197 ARG A N 1
ATOM 1487 C CA . ARG A 1 197 ? 4.363 -4.278 -11.247 1.00 92.50 197 ARG A CA 1
ATOM 1488 C C . ARG A 1 197 ? 5.200 -4.494 -9.994 1.00 92.50 197 ARG A C 1
ATOM 1490 O O . ARG A 1 197 ? 5.043 -5.554 -9.391 1.00 92.50 197 ARG A O 1
ATOM 1497 N N . CYS A 1 198 ? 6.062 -3.548 -9.617 1.00 89.88 198 CYS A N 1
ATOM 1498 C CA . CYS A 1 198 ? 6.987 -3.716 -8.507 1.00 89.88 198 CYS A CA 1
ATOM 1499 C C . CYS A 1 198 ? 6.250 -4.055 -7.207 1.00 89.88 198 CYS A C 1
ATOM 1501 O O . CYS A 1 198 ? 5.228 -3.462 -6.887 1.00 89.88 198 CYS A O 1
ATOM 1503 N N . VAL A 1 199 ? 6.796 -5.021 -6.470 1.00 89.00 199 VAL A N 1
ATOM 1504 C CA . VAL A 1 199 ? 6.287 -5.488 -5.166 1.00 89.00 199 VAL A CA 1
ATOM 1505 C C . VAL A 1 199 ? 7.294 -5.229 -4.043 1.00 89.00 199 VAL A C 1
ATOM 1507 O O . VAL A 1 199 ? 7.305 -5.930 -3.041 1.00 89.00 199 VAL A O 1
ATOM 1510 N N . ARG A 1 200 ? 8.241 -4.311 -4.285 1.00 85.12 200 ARG A N 1
ATOM 1511 C CA . ARG A 1 200 ? 9.294 -3.878 -3.346 1.00 85.12 200 ARG A CA 1
ATOM 1512 C C . ARG A 1 200 ? 10.062 -5.016 -2.649 1.00 85.12 200 ARG A C 1
ATOM 1514 O O . ARG A 1 200 ? 10.619 -4.850 -1.575 1.00 85.12 200 ARG A O 1
ATOM 1521 N N . CYS A 1 201 ? 10.214 -6.158 -3.321 1.00 85.19 201 CYS A N 1
ATOM 1522 C CA . CYS A 1 201 ? 10.932 -7.330 -2.798 1.00 85.19 201 CYS A CA 1
ATOM 1523 C C . CYS A 1 201 ? 12.449 -7.135 -2.601 1.00 85.19 201 CYS A C 1
ATOM 1525 O O . CYS A 1 201 ? 13.131 -8.032 -2.108 1.00 85.19 201 CYS A O 1
ATOM 1527 N N . GLY A 1 202 ? 13.020 -6.020 -3.062 1.00 81.12 202 GLY A N 1
ATOM 1528 C CA . GLY A 1 202 ? 14.455 -5.751 -2.964 1.00 81.12 202 GLY A CA 1
ATOM 1529 C C . GLY A 1 202 ? 15.355 -6.702 -3.766 1.00 81.12 202 GLY A C 1
ATOM 1530 O O . GLY A 1 202 ? 16.567 -6.627 -3.615 1.00 81.12 202 GLY A O 1
ATOM 1531 N N . ALA A 1 203 ? 14.818 -7.581 -4.623 1.00 80.56 203 ALA A N 1
ATOM 1532 C CA . ALA A 1 203 ? 15.622 -8.520 -5.420 1.00 80.56 203 ALA A CA 1
ATOM 1533 C C . ALA A 1 203 ? 16.616 -7.819 -6.369 1.00 80.56 203 ALA A C 1
ATOM 1535 O O . ALA A 1 203 ? 17.648 -8.383 -6.717 1.00 80.56 203 ALA A O 1
ATOM 1536 N N . CYS A 1 204 ? 16.324 -6.576 -6.764 1.00 78.94 204 CYS A N 1
ATOM 1537 C CA . CYS A 1 204 ? 17.221 -5.739 -7.558 1.00 78.94 204 CYS A CA 1
ATOM 1538 C C . CYS A 1 204 ? 18.307 -5.026 -6.730 1.00 78.94 204 CYS A C 1
ATOM 1540 O O . CYS A 1 204 ? 19.223 -4.450 -7.314 1.00 78.94 204 CYS A O 1
ATOM 1542 N N . LEU A 1 205 ? 18.219 -5.034 -5.393 1.00 74.75 205 LEU A N 1
ATOM 1543 C CA . LEU A 1 205 ? 19.197 -4.387 -4.522 1.00 74.75 205 LEU A CA 1
ATOM 1544 C C . LEU A 1 205 ? 20.415 -5.302 -4.293 1.00 74.75 205 LEU A C 1
ATOM 1546 O O . LEU A 1 205 ? 20.265 -6.523 -4.165 1.00 74.75 205 LEU A O 1
ATOM 1550 N N . PRO A 1 206 ? 21.630 -4.734 -4.208 1.00 66.19 206 PRO A N 1
ATOM 1551 C CA . PRO A 1 206 ? 22.833 -5.506 -3.917 1.00 66.19 206 PRO A CA 1
ATOM 1552 C C . PRO A 1 206 ? 22.764 -6.133 -2.512 1.00 66.19 206 PRO A C 1
ATOM 1554 O O . PRO A 1 206 ? 22.377 -5.473 -1.552 1.00 66.19 206 PRO A O 1
ATOM 1557 N N . GLY A 1 207 ? 23.177 -7.401 -2.375 1.00 59.72 207 GLY A N 1
ATOM 1558 C CA . GLY A 1 207 ? 23.377 -8.053 -1.070 1.00 59.72 207 GLY A CA 1
ATOM 1559 C C . GLY A 1 207 ? 22.198 -8.855 -0.498 1.00 59.72 207 GLY A C 1
ATOM 1560 O O . GLY A 1 207 ? 22.357 -9.467 0.556 1.00 59.72 207 GLY A O 1
ATOM 1561 N N . ARG A 1 208 ? 21.041 -8.932 -1.175 1.00 58.69 208 ARG A N 1
ATOM 1562 C CA . ARG A 1 208 ? 20.006 -9.941 -0.857 1.00 58.69 208 ARG A CA 1
ATOM 1563 C C . ARG A 1 208 ? 20.410 -11.322 -1.384 1.00 58.69 208 ARG A C 1
ATOM 1565 O O . ARG A 1 208 ? 21.137 -11.419 -2.366 1.00 58.69 208 ARG A O 1
ATOM 1572 N N . ALA A 1 209 ? 19.922 -12.410 -0.784 1.00 41.81 209 ALA A N 1
ATOM 1573 C CA . ALA A 1 209 ? 20.057 -13.745 -1.376 1.00 41.81 209 ALA A CA 1
ATOM 1574 C C . ALA A 1 209 ? 19.293 -13.782 -2.719 1.00 41.81 209 ALA A C 1
ATOM 1576 O O . ALA A 1 209 ? 18.089 -13.547 -2.745 1.00 41.81 209 ALA A O 1
ATOM 1577 N N . GLY A 1 210 ? 20.004 -13.988 -3.836 1.00 45.31 210 GLY A N 1
ATOM 1578 C CA . GLY A 1 210 ? 19.474 -13.776 -5.198 1.00 45.31 210 GLY A CA 1
ATOM 1579 C C . GLY A 1 210 ? 19.554 -12.322 -5.703 1.00 45.31 210 GLY A C 1
ATOM 1580 O O . GLY A 1 210 ? 19.247 -12.055 -6.861 1.00 45.31 210 GLY A O 1
ATOM 1581 N N . GLY A 1 211 ? 20.004 -11.398 -4.851 1.00 39.19 211 GLY A N 1
ATOM 1582 C CA . GLY A 1 211 ? 20.270 -9.989 -5.128 1.00 39.19 211 GLY A CA 1
ATOM 1583 C C . GLY A 1 211 ? 21.600 -9.815 -5.849 1.00 39.19 211 GLY A C 1
ATOM 1584 O O . GLY A 1 211 ? 22.674 -10.015 -5.282 1.00 39.19 211 GLY A O 1
ATOM 1585 N N . GLY A 1 212 ? 21.498 -9.476 -7.129 1.00 43.19 212 GLY A N 1
ATOM 1586 C CA . GLY A 1 212 ? 22.599 -9.456 -8.093 1.00 43.19 212 GLY A CA 1
ATOM 1587 C C . GLY A 1 212 ? 22.246 -10.106 -9.437 1.00 43.19 212 GLY A C 1
ATOM 1588 O O . GLY A 1 212 ? 23.137 -10.290 -10.262 1.00 43.19 212 GLY A O 1
ATOM 1589 N N . GLY A 1 213 ? 20.980 -10.490 -9.650 1.00 52.34 213 GLY A N 1
ATOM 1590 C CA . GLY A 1 213 ? 20.520 -11.205 -10.838 1.00 52.34 213 GLY A CA 1
ATOM 1591 C C . GLY A 1 213 ? 19.548 -10.417 -11.724 1.00 52.34 213 GLY A C 1
ATOM 1592 O O . GLY A 1 213 ? 18.606 -9.795 -11.246 1.00 52.34 213 GLY A O 1
ATOM 1593 N N . VAL A 1 214 ? 19.800 -10.552 -13.023 1.00 55.38 214 VAL A N 1
ATOM 1594 C CA . VAL A 1 214 ? 19.154 -10.071 -14.262 1.00 55.38 214 VAL A CA 1
ATOM 1595 C C . VAL A 1 214 ? 17.613 -10.195 -14.342 1.00 55.38 214 VAL A C 1
ATOM 1597 O O . VAL A 1 214 ? 17.006 -9.590 -15.220 1.00 55.38 214 VAL A O 1
ATOM 1600 N N . ASP A 1 215 ? 16.956 -10.934 -13.440 1.00 73.12 215 ASP A N 1
ATOM 1601 C CA . ASP A 1 215 ? 15.549 -11.334 -13.585 1.00 73.12 215 ASP A CA 1
ATOM 1602 C C . ASP A 1 215 ? 14.680 -10.892 -12.397 1.00 73.12 215 ASP A C 1
ATOM 1604 O O . ASP A 1 215 ? 14.584 -11.551 -11.360 1.00 73.12 215 ASP A O 1
ATOM 1608 N N . CYS A 1 216 ? 13.981 -9.769 -12.563 1.00 85.44 216 CYS A N 1
ATOM 1609 C CA . CYS A 1 216 ? 12.950 -9.331 -11.628 1.00 85.44 216 CYS A CA 1
ATOM 1610 C C . CYS A 1 216 ? 11.807 -10.374 -11.537 1.00 85.44 216 CYS A C 1
ATOM 1612 O O . CYS A 1 216 ? 11.229 -10.712 -12.576 1.00 85.44 216 CYS A O 1
ATOM 1614 N N . PRO A 1 217 ? 11.370 -10.813 -10.334 1.00 87.00 217 PRO A N 1
ATOM 1615 C CA . PRO A 1 217 ? 10.309 -11.823 -10.180 1.00 87.00 217 PRO A CA 1
ATOM 1616 C C . PRO A 1 217 ? 8.968 -11.447 -10.825 1.00 87.00 217 PRO A C 1
ATOM 1618 O O . PRO A 1 217 ? 8.170 -12.316 -11.172 1.00 87.00 217 PRO A O 1
ATOM 1621 N N . VAL A 1 218 ? 8.721 -10.144 -10.982 1.00 91.06 218 VAL A N 1
ATOM 1622 C CA . VAL A 1 218 ? 7.517 -9.570 -11.603 1.00 91.06 218 VAL A CA 1
ATOM 1623 C C . VAL A 1 218 ? 7.779 -9.042 -13.020 1.00 91.06 218 VAL A C 1
ATOM 1625 O O . VAL A 1 218 ? 6.970 -8.300 -13.577 1.00 91.06 218 VAL A O 1
ATOM 1628 N N . GLY A 1 219 ? 8.896 -9.447 -13.633 1.00 88.50 219 GLY A N 1
ATOM 1629 C CA . GLY A 1 219 ? 9.222 -9.191 -15.037 1.00 88.50 219 GLY A CA 1
ATOM 1630 C C . GLY A 1 219 ? 9.441 -7.719 -15.373 1.00 88.50 219 GLY A C 1
ATOM 1631 O O . GLY A 1 219 ? 8.988 -7.261 -16.420 1.00 88.50 219 GLY A O 1
ATOM 1632 N N . ILE A 1 220 ? 10.058 -6.953 -14.473 1.00 87.69 220 ILE A N 1
ATOM 1633 C CA . ILE A 1 220 ? 10.568 -5.612 -14.787 1.00 87.69 220 ILE A CA 1
ATOM 1634 C C . ILE A 1 220 ? 11.957 -5.767 -15.407 1.00 87.69 220 ILE A C 1
ATOM 1636 O O . ILE A 1 220 ? 12.819 -6.425 -14.830 1.00 87.69 220 ILE A O 1
ATOM 1640 N N . ASP A 1 221 ? 12.170 -5.145 -16.565 1.00 83.62 221 ASP A N 1
ATOM 1641 C CA . ASP A 1 221 ? 13.471 -5.074 -17.237 1.00 83.62 221 ASP A CA 1
ATOM 1642 C C . ASP A 1 221 ? 14.399 -4.107 -16.483 1.00 83.62 221 ASP A C 1
ATOM 1644 O O . ASP A 1 221 ? 14.474 -2.919 -16.795 1.00 83.62 221 ASP A O 1
ATOM 1648 N N . THR A 1 222 ? 15.065 -4.598 -15.437 1.00 77.88 222 THR A N 1
ATOM 1649 C CA . THR A 1 222 ? 15.910 -3.775 -14.559 1.00 77.88 222 THR A CA 1
ATOM 1650 C C . THR A 1 222 ? 17.176 -3.258 -15.240 1.00 77.88 222 THR A C 1
ATOM 1652 O O . THR A 1 222 ? 17.742 -2.276 -14.768 1.00 77.88 222 THR A O 1
ATOM 1655 N N . GLU A 1 223 ? 17.614 -3.870 -16.344 1.00 75.12 223 GLU A N 1
ATOM 1656 C CA . GLU A 1 223 ? 18.797 -3.435 -17.099 1.00 75.12 223 GLU A CA 1
ATOM 1657 C C . GLU A 1 223 ? 18.449 -2.395 -18.170 1.00 75.12 223 GLU A C 1
ATOM 1659 O O . GLU A 1 223 ? 19.130 -1.375 -18.307 1.00 75.12 223 GLU A O 1
ATOM 1664 N N . GLY A 1 224 ? 17.366 -2.617 -18.919 1.00 75.19 224 GLY A N 1
ATOM 1665 C CA . GLY A 1 224 ? 16.912 -1.695 -19.954 1.00 75.19 224 GLY A CA 1
ATOM 1666 C C . GLY A 1 224 ? 16.200 -0.465 -19.399 1.00 75.19 224 GLY A C 1
ATOM 1667 O O . GLY A 1 224 ? 16.267 0.609 -20.001 1.00 75.19 224 GLY A O 1
ATOM 1668 N N . LEU A 1 225 ? 15.548 -0.568 -18.240 1.00 76.75 225 LEU A N 1
ATOM 1669 C CA . LEU A 1 225 ? 14.809 0.545 -17.649 1.00 76.75 225 LEU A CA 1
ATOM 1670 C C . LEU A 1 225 ? 15.699 1.769 -17.337 1.00 76.75 225 LEU A C 1
ATOM 1672 O O . LEU A 1 225 ? 15.323 2.858 -17.775 1.00 76.75 225 LEU A O 1
ATOM 1676 N N . PRO A 1 226 ? 16.864 1.662 -16.661 1.00 73.56 226 PRO A N 1
ATOM 1677 C CA . PRO A 1 226 ? 17.756 2.805 -16.458 1.00 73.56 226 PRO A CA 1
ATOM 1678 C C . PRO A 1 226 ? 18.195 3.472 -17.767 1.00 73.56 226 PRO A C 1
ATOM 1680 O O . PRO A 1 226 ? 18.305 4.696 -17.824 1.00 73.56 226 PRO A O 1
ATOM 1683 N N . LEU A 1 227 ? 18.402 2.692 -18.837 1.00 73.38 227 LEU A N 1
ATOM 1684 C CA . LEU A 1 227 ? 18.740 3.227 -20.161 1.00 73.38 227 LEU A CA 1
ATOM 1685 C C . LEU A 1 227 ? 17.582 4.049 -20.745 1.00 73.38 227 LEU A C 1
ATOM 1687 O O . LEU A 1 227 ? 17.811 5.157 -21.225 1.00 73.38 227 LEU A O 1
ATOM 1691 N N . ARG A 1 228 ? 16.340 3.562 -20.630 1.00 73.38 228 ARG A N 1
ATOM 1692 C CA . ARG A 1 228 ? 15.133 4.294 -21.062 1.00 73.38 228 ARG A CA 1
ATOM 1693 C C . ARG A 1 228 ? 14.859 5.529 -20.201 1.00 73.38 228 ARG A C 1
ATOM 1695 O O . ARG A 1 228 ? 14.454 6.562 -20.717 1.00 73.38 228 ARG A O 1
ATOM 1702 N N . LEU A 1 229 ? 15.095 5.460 -18.888 1.00 72.62 229 LEU A N 1
ATOM 1703 C CA . LEU A 1 229 ? 14.970 6.618 -17.991 1.00 72.62 229 LEU A CA 1
ATOM 1704 C C . LEU A 1 229 ? 16.012 7.693 -18.321 1.00 72.62 229 LEU A C 1
ATOM 1706 O O . LEU A 1 229 ? 15.709 8.886 -18.309 1.00 72.62 229 LEU A O 1
ATOM 1710 N N . ARG A 1 230 ? 17.230 7.282 -18.691 1.00 69.94 230 ARG A N 1
ATOM 1711 C CA . ARG A 1 230 ? 18.283 8.203 -19.118 1.00 69.94 230 ARG A CA 1
ATOM 1712 C C . ARG A 1 230 ? 17.877 9.014 -20.339 1.00 69.94 230 ARG A C 1
ATOM 1714 O O . ARG A 1 230 ? 18.171 10.206 -20.379 1.00 69.94 230 ARG A O 1
ATOM 1721 N N . GLU A 1 231 ? 17.205 8.390 -21.307 1.00 68.19 231 GLU A N 1
ATOM 1722 C CA . GLU A 1 231 ? 16.717 9.056 -22.518 1.00 68.19 231 GLU A CA 1
ATOM 1723 C C . GLU A 1 231 ? 15.768 10.214 -22.238 1.00 68.19 231 GLU A C 1
ATOM 1725 O O . GLU A 1 231 ? 15.581 11.025 -23.136 1.00 68.19 231 GLU A O 1
ATOM 1730 N N . GLU A 1 232 ? 15.234 10.351 -21.028 1.00 68.12 232 GLU A N 1
ATOM 1731 C CA . GLU A 1 232 ? 14.320 11.427 -20.642 1.00 68.12 232 GLU A CA 1
ATOM 1732 C C . GLU A 1 232 ? 14.851 12.318 -19.526 1.00 68.12 232 GLU A C 1
ATOM 1734 O O . GLU A 1 232 ? 14.271 13.369 -19.259 1.00 68.12 232 GLU A O 1
ATOM 1739 N N . ALA A 1 233 ? 15.985 11.952 -18.926 1.00 66.38 233 ALA A N 1
ATOM 1740 C CA . ALA A 1 233 ? 16.579 12.713 -17.844 1.00 66.38 233 ALA A CA 1
ATOM 1741 C C . ALA A 1 233 ? 16.807 14.182 -18.269 1.00 66.38 233 ALA A C 1
ATOM 1743 O O . ALA A 1 233 ? 17.457 14.436 -19.302 1.00 66.38 233 ALA A O 1
ATOM 1744 N N . PRO A 1 234 ? 16.289 15.161 -17.501 1.00 66.12 234 PRO A N 1
ATOM 1745 C CA . PRO A 1 234 ? 16.500 16.571 -17.789 1.00 66.12 234 PRO A CA 1
ATOM 1746 C C . PRO A 1 234 ? 17.996 16.900 -17.713 1.00 66.12 234 PRO A C 1
ATOM 1748 O O . PRO A 1 234 ? 18.682 16.588 -16.744 1.00 66.12 234 PRO A O 1
ATOM 1751 N N . LEU A 1 235 ? 18.521 17.546 -18.757 1.00 67.44 235 LEU A N 1
ATOM 1752 C CA . LEU A 1 235 ? 19.929 17.964 -18.852 1.00 67.44 235 LEU A CA 1
ATOM 1753 C C . LEU A 1 235 ? 20.132 19.391 -18.325 1.00 67.44 235 LEU A C 1
ATOM 1755 O O . LEU A 1 235 ? 20.924 20.160 -18.872 1.00 67.44 235 LEU A O 1
ATOM 1759 N N . GLU A 1 236 ? 19.348 19.785 -17.330 1.00 66.19 236 GLU A N 1
ATOM 1760 C CA . GLU A 1 236 ? 19.324 21.157 -16.808 1.00 66.19 236 GLU A CA 1
ATOM 1761 C C . GLU A 1 236 ? 20.382 21.385 -15.727 1.00 66.19 236 GLU A C 1
ATOM 1763 O O . GLU A 1 236 ? 20.806 22.514 -15.493 1.00 66.19 236 GLU A O 1
ATOM 1768 N N . VAL A 1 237 ? 20.874 20.302 -15.128 1.00 63.78 237 VAL A N 1
ATOM 1769 C CA . VAL A 1 237 ? 21.914 20.319 -14.101 1.00 63.78 237 VAL A CA 1
ATOM 1770 C C . VAL A 1 237 ? 23.310 20.325 -14.728 1.00 63.78 237 VAL A C 1
ATOM 1772 O O . VAL A 1 237 ? 23.581 19.585 -15.671 1.00 63.78 237 VAL A O 1
ATOM 1775 N N . GLY A 1 238 ? 24.216 21.135 -14.173 1.00 68.31 238 GLY A N 1
ATOM 1776 C CA . GLY A 1 238 ? 25.643 21.152 -14.518 1.00 68.31 238 GLY A CA 1
ATOM 1777 C C . GLY A 1 238 ? 26.061 22.148 -15.611 1.00 68.31 238 GLY A C 1
ATOM 1778 O O . GLY A 1 238 ? 25.253 22.727 -16.336 1.00 68.31 238 GLY A O 1
ATOM 1779 N N . GLY A 1 239 ? 27.376 22.369 -15.728 1.00 79.31 239 GLY A N 1
ATOM 1780 C CA . GLY A 1 239 ? 27.958 23.257 -16.743 1.00 79.31 239 GLY A CA 1
ATOM 1781 C C . GLY A 1 239 ? 27.788 22.731 -18.176 1.00 79.31 239 GLY A C 1
ATOM 1782 O O . GLY A 1 239 ? 27.507 21.555 -18.394 1.00 79.31 239 GLY A O 1
ATOM 1783 N N . TRP A 1 240 ? 28.017 23.578 -19.185 1.00 80.75 240 TRP A N 1
ATOM 1784 C CA . TRP A 1 240 ? 27.769 23.246 -20.601 1.00 80.75 240 TRP A CA 1
ATOM 1785 C C . TRP A 1 240 ? 28.451 21.949 -21.082 1.00 80.75 240 TRP A C 1
ATOM 1787 O O . TRP A 1 240 ? 27.869 21.206 -21.869 1.00 80.75 240 TRP A O 1
ATOM 1797 N N . LYS A 1 241 ? 29.647 21.630 -20.562 1.00 78.88 241 LYS A N 1
ATOM 1798 C CA . LYS A 1 241 ? 30.358 20.371 -20.847 1.00 78.88 241 LYS A CA 1
ATOM 1799 C C . LYS A 1 241 ? 29.598 19.148 -20.331 1.00 78.88 241 LYS A C 1
ATOM 1801 O O . LYS A 1 241 ? 29.507 18.149 -21.035 1.00 78.88 241 LYS A O 1
ATOM 1806 N N . PHE A 1 242 ? 29.035 19.238 -19.125 1.00 73.94 242 PHE A N 1
ATOM 1807 C CA . PHE A 1 242 ? 28.236 18.170 -18.525 1.00 73.94 242 PHE A CA 1
ATOM 1808 C C . PHE A 1 242 ? 26.932 17.965 -19.295 1.00 73.94 242 PHE A C 1
ATOM 1810 O O . PHE A 1 242 ? 26.569 16.834 -19.590 1.00 73.94 242 PHE A O 1
ATOM 1817 N N . ARG A 1 243 ? 26.278 19.054 -19.713 1.00 79.50 243 ARG A N 1
ATOM 1818 C CA . ARG A 1 243 ? 25.050 18.998 -20.522 1.00 79.50 243 ARG A CA 1
ATOM 1819 C C . ARG A 1 243 ? 25.300 18.370 -21.896 1.00 79.50 243 ARG A C 1
ATOM 1821 O O . ARG A 1 243 ? 24.536 17.510 -22.323 1.00 79.50 243 ARG A O 1
ATOM 1828 N N . LEU A 1 244 ? 26.402 18.739 -22.556 1.00 79.56 244 LEU A N 1
ATOM 1829 C CA . LEU A 1 244 ? 26.830 18.134 -23.821 1.00 79.56 244 LEU A CA 1
ATOM 1830 C C . LEU A 1 244 ? 27.146 16.642 -23.652 1.00 79.56 244 LEU A C 1
ATOM 1832 O O . LEU A 1 244 ? 26.694 15.817 -24.444 1.00 79.56 244 LEU A O 1
ATOM 1836 N N . TRP A 1 245 ? 27.887 16.289 -22.602 1.00 74.12 245 TRP A N 1
ATOM 1837 C CA . TRP A 1 245 ? 28.211 14.898 -22.303 1.00 74.12 245 TRP A CA 1
ATOM 1838 C C . TRP A 1 245 ? 26.956 14.077 -21.979 1.00 74.12 245 TRP A C 1
ATOM 1840 O O . TRP A 1 245 ? 26.775 12.995 -22.530 1.00 74.12 245 TRP A O 1
ATOM 1850 N N . GLY A 1 246 ? 26.042 14.623 -21.175 1.00 75.00 246 GLY A N 1
ATOM 1851 C CA . GLY A 1 246 ? 24.744 14.028 -20.868 1.00 75.00 246 GLY A CA 1
ATOM 1852 C C . GLY A 1 246 ? 23.868 13.834 -22.110 1.00 75.00 246 GLY A C 1
ATOM 1853 O O . GLY A 1 246 ? 23.226 12.796 -22.247 1.00 75.00 246 GLY A O 1
ATOM 1854 N N . TYR A 1 247 ? 23.904 14.769 -23.065 1.00 79.88 247 TYR A N 1
ATOM 1855 C CA . TYR A 1 247 ? 23.221 14.632 -24.355 1.00 79.88 247 TYR A CA 1
ATOM 1856 C C . TYR A 1 247 ? 23.790 13.495 -25.212 1.00 79.88 247 TYR A C 1
ATOM 1858 O O . TYR A 1 247 ? 23.030 12.687 -25.743 1.00 79.88 247 TYR A O 1
ATOM 1866 N N . VAL A 1 248 ? 25.119 13.394 -25.331 1.00 77.75 248 VAL A N 1
ATOM 1867 C CA . VAL A 1 248 ? 25.775 12.289 -26.061 1.00 77.75 248 VAL A CA 1
ATOM 1868 C C . VAL A 1 248 ? 25.399 10.945 -25.446 1.00 77.75 248 VAL A C 1
ATOM 1870 O O . VAL A 1 248 ? 25.065 9.993 -26.145 1.00 77.75 248 VAL A O 1
ATOM 1873 N N . MET A 1 249 ? 25.388 10.907 -24.123 1.00 70.94 249 MET A N 1
ATOM 1874 C CA . MET A 1 249 ? 25.048 9.749 -23.321 1.00 70.94 249 MET A CA 1
ATOM 1875 C C . MET A 1 249 ? 23.579 9.292 -23.426 1.00 70.94 249 MET A C 1
ATOM 1877 O O . MET A 1 249 ? 23.287 8.137 -23.123 1.00 70.94 249 MET A O 1
ATOM 1881 N N . ARG A 1 250 ? 22.665 10.159 -23.886 1.00 71.69 250 ARG A N 1
ATOM 1882 C CA . ARG A 1 250 ? 21.269 9.817 -24.233 1.00 71.69 250 ARG A CA 1
ATOM 1883 C C . ARG A 1 250 ? 21.128 9.161 -25.606 1.00 71.69 250 ARG A C 1
ATOM 1885 O O . ARG A 1 250 ? 20.038 8.744 -25.967 1.00 71.69 250 ARG A O 1
ATOM 1892 N N . LYS A 1 251 ? 22.201 9.092 -26.397 1.00 76.12 251 LYS A N 1
ATOM 1893 C CA . LYS A 1 251 ? 22.191 8.501 -27.738 1.00 76.12 251 LYS A CA 1
ATOM 1894 C C . LYS A 1 251 ? 23.122 7.288 -27.762 1.00 76.12 251 LYS A C 1
ATOM 1896 O O . LYS A 1 251 ? 24.292 7.458 -28.104 1.00 76.12 251 LYS A O 1
ATOM 1901 N N . PRO A 1 252 ? 22.626 6.067 -27.471 1.00 67.25 252 PRO A N 1
ATOM 1902 C CA . PRO A 1 252 ? 23.450 4.857 -27.393 1.00 67.25 252 PRO A CA 1
ATOM 1903 C C . PRO A 1 252 ? 24.349 4.665 -28.618 1.00 67.25 252 PRO A C 1
ATOM 1905 O O . PRO A 1 252 ? 25.544 4.445 -28.475 1.00 67.25 252 PRO A O 1
ATOM 1908 N N . ARG A 1 253 ? 23.817 4.898 -29.826 1.00 74.94 253 ARG A N 1
ATOM 1909 C CA . ARG A 1 253 ? 24.588 4.830 -31.080 1.00 74.94 253 ARG A CA 1
ATOM 1910 C C . ARG A 1 253 ? 25.687 5.885 -31.192 1.00 74.94 253 ARG A C 1
ATOM 1912 O O . ARG A 1 253 ? 26.748 5.600 -31.731 1.00 74.94 253 ARG A O 1
ATOM 1919 N N . LEU A 1 254 ? 25.441 7.104 -30.711 1.00 72.06 254 LEU A N 1
ATOM 1920 C CA . LEU A 1 254 ? 26.440 8.175 -30.731 1.00 72.06 254 LEU A CA 1
ATOM 1921 C C . LEU A 1 254 ? 27.529 7.914 -29.690 1.00 72.06 254 LEU A C 1
ATOM 1923 O O . LEU A 1 254 ? 28.696 8.159 -29.968 1.00 72.06 254 LEU A O 1
ATOM 1927 N N . TYR A 1 255 ? 27.154 7.392 -28.522 1.00 67.44 255 TYR A N 1
ATOM 1928 C CA . TYR A 1 255 ? 28.090 6.963 -27.490 1.00 67.44 255 TYR A CA 1
ATOM 1929 C C . TYR A 1 255 ? 28.944 5.775 -27.951 1.00 67.44 255 TYR A C 1
ATOM 1931 O O . TYR A 1 255 ? 30.162 5.815 -27.808 1.00 67.44 255 TYR A O 1
ATOM 1939 N N . GLU A 1 256 ? 28.343 4.755 -28.568 1.00 72.19 256 GLU A N 1
ATOM 1940 C CA . GLU A 1 256 ? 29.065 3.626 -29.167 1.00 72.19 256 GLU A CA 1
ATOM 1941 C C . GLU A 1 256 ? 30.013 4.090 -30.272 1.00 72.19 256 GLU A C 1
ATOM 1943 O O . GLU A 1 256 ? 31.181 3.706 -30.281 1.00 72.19 256 GLU A O 1
ATOM 1948 N N . PHE A 1 257 ? 29.540 4.959 -31.167 1.00 72.75 257 PHE A N 1
ATOM 1949 C CA . PHE A 1 257 ? 30.350 5.534 -32.236 1.00 72.75 257 PHE A CA 1
ATOM 1950 C C . PHE A 1 257 ? 31.508 6.378 -31.688 1.00 72.75 257 PHE A C 1
ATOM 1952 O O . PHE A 1 257 ? 32.655 6.196 -32.094 1.00 72.75 257 PHE A O 1
ATOM 1959 N N . ALA A 1 258 ? 31.243 7.252 -30.713 1.00 66.81 258 ALA A N 1
ATOM 1960 C CA . ALA A 1 258 ? 32.268 8.038 -30.035 1.00 66.81 258 ALA A CA 1
ATOM 1961 C C . ALA A 1 258 ? 33.262 7.138 -29.289 1.00 66.81 258 ALA A C 1
ATOM 1963 O O . ALA A 1 258 ? 34.456 7.403 -29.320 1.00 66.81 258 ALA A O 1
ATOM 1964 N N . GLY A 1 259 ? 32.798 6.046 -28.678 1.00 65.44 259 GLY A N 1
ATOM 1965 C CA . GLY A 1 259 ? 33.636 5.037 -28.038 1.00 65.44 259 GLY A CA 1
ATOM 1966 C C . GLY A 1 259 ? 34.505 4.260 -29.031 1.00 65.44 259 GLY A C 1
ATOM 1967 O O . GLY A 1 259 ? 35.653 3.958 -28.721 1.00 65.44 259 GLY A O 1
ATOM 1968 N N . GLN A 1 260 ? 34.004 3.959 -30.231 1.00 67.12 260 GLN A N 1
ATOM 1969 C CA . GLN A 1 260 ? 34.784 3.340 -31.311 1.00 67.12 260 GLN A CA 1
ATOM 1970 C C . GLN A 1 260 ? 35.825 4.308 -31.890 1.00 67.12 260 GLN A C 1
ATOM 1972 O O . GLN A 1 260 ? 36.968 3.915 -32.118 1.00 67.12 260 GLN A O 1
ATOM 1977 N N . MET A 1 261 ? 35.468 5.583 -32.059 1.00 61.72 261 MET A N 1
ATOM 1978 C CA . MET A 1 261 ? 36.397 6.637 -32.478 1.00 61.72 261 MET A CA 1
ATOM 1979 C C . MET A 1 261 ? 37.465 6.907 -31.415 1.00 61.72 261 MET A C 1
ATOM 1981 O O . MET A 1 261 ? 38.646 6.971 -31.739 1.00 61.72 261 MET A O 1
ATOM 1985 N N . LEU A 1 262 ? 37.078 6.987 -30.138 1.00 59.25 262 LEU A N 1
ATOM 1986 C CA . LEU A 1 262 ? 38.010 7.116 -29.021 1.00 59.25 262 LEU A CA 1
ATOM 1987 C C . LEU A 1 262 ? 38.941 5.915 -28.952 1.00 59.25 262 LEU A C 1
ATOM 1989 O O . LEU A 1 262 ? 40.128 6.144 -28.813 1.00 59.25 262 LEU A O 1
ATOM 1993 N N . ARG A 1 263 ? 38.462 4.676 -29.150 1.00 55.91 263 ARG A N 1
ATOM 1994 C CA . ARG A 1 263 ? 39.318 3.475 -29.269 1.00 55.91 263 ARG A CA 1
ATOM 1995 C C . ARG A 1 263 ? 40.338 3.577 -30.401 1.00 55.91 263 ARG A C 1
ATOM 1997 O O . ARG A 1 263 ? 41.464 3.133 -30.220 1.00 55.91 263 ARG A O 1
ATOM 2004 N N . ALA A 1 264 ? 39.972 4.172 -31.537 1.00 57.62 264 ALA A N 1
ATOM 2005 C CA . ALA A 1 264 ? 40.900 4.411 -32.644 1.00 57.62 264 ALA A CA 1
ATOM 2006 C C . ALA A 1 264 ? 41.965 5.482 -32.319 1.00 57.62 264 ALA A C 1
ATOM 2008 O O . ALA A 1 264 ? 43.049 5.462 -32.897 1.00 57.62 264 ALA A O 1
ATOM 2009 N N . PHE A 1 265 ? 41.677 6.380 -31.371 1.00 45.38 265 PHE A N 1
ATOM 2010 C CA . PHE A 1 265 ? 42.599 7.396 -30.844 1.00 45.38 265 PHE A CA 1
ATOM 2011 C C . PHE A 1 265 ? 43.244 7.014 -29.496 1.00 45.38 265 PHE A C 1
ATOM 2013 O O . PHE A 1 265 ? 44.106 7.739 -29.002 1.00 45.38 265 PHE A O 1
ATOM 2020 N N . TRP A 1 266 ? 42.851 5.886 -28.895 1.00 46.72 266 TRP A N 1
ATOM 2021 C CA . TRP A 1 266 ? 43.245 5.471 -27.549 1.00 46.72 266 TRP A CA 1
ATOM 2022 C C . TRP A 1 266 ? 44.653 4.876 -27.595 1.00 46.72 266 TRP A C 1
ATOM 2024 O O . TRP A 1 266 ? 44.841 3.693 -27.874 1.00 46.72 266 TRP A O 1
ATOM 2034 N N . ARG A 1 267 ? 45.662 5.713 -27.348 1.00 48.69 267 ARG A N 1
ATOM 2035 C CA . ARG A 1 267 ? 47.030 5.279 -27.049 1.00 48.69 267 ARG A CA 1
ATOM 2036 C C . ARG A 1 267 ? 47.286 5.429 -25.548 1.00 48.69 267 ARG A C 1
ATOM 2038 O O . ARG A 1 267 ? 47.197 6.531 -25.025 1.00 48.69 267 ARG A O 1
ATOM 2045 N N . GLU A 1 268 ? 47.534 4.295 -24.894 1.00 47.75 268 GLU A N 1
ATOM 2046 C CA . GLU A 1 268 ? 48.437 4.031 -23.750 1.00 47.75 268 GLU A CA 1
ATOM 2047 C C . GLU A 1 268 ? 48.529 4.939 -22.499 1.00 47.75 268 GLU A C 1
ATOM 2049 O O . GLU A 1 268 ? 49.214 4.543 -21.563 1.00 47.75 268 GLU A O 1
ATOM 2054 N N . GLU A 1 269 ? 47.863 6.089 -22.376 1.00 44.12 269 GLU A N 1
ATOM 2055 C CA . GLU A 1 269 ? 48.209 7.043 -21.296 1.00 44.12 269 GLU A CA 1
ATOM 2056 C C . GLU A 1 269 ? 47.437 6.922 -19.974 1.00 44.12 269 GLU A C 1
ATOM 2058 O O . GLU A 1 269 ? 47.792 7.580 -18.997 1.00 44.12 269 GLU A O 1
ATOM 2063 N N . TRP A 1 270 ? 46.418 6.072 -19.871 1.00 49.66 270 TRP A N 1
ATOM 2064 C CA . TRP A 1 270 ? 45.786 5.805 -18.575 1.00 49.66 270 TRP A CA 1
ATOM 2065 C C . TRP A 1 270 ? 46.286 4.461 -18.080 1.00 49.66 270 TRP A C 1
ATOM 2067 O O . TRP A 1 270 ? 45.974 3.457 -18.710 1.00 49.66 270 TRP A O 1
ATOM 2077 N N . GLY A 1 271 ? 47.053 4.460 -16.980 1.00 46.12 271 GLY A N 1
ATOM 2078 C CA . GLY A 1 271 ? 47.707 3.309 -16.332 1.00 46.12 271 GLY A CA 1
ATOM 2079 C C . GLY A 1 271 ? 46.772 2.212 -15.804 1.00 46.12 271 GLY A C 1
ATOM 2080 O O . GLY A 1 271 ? 46.949 1.703 -14.701 1.00 46.12 271 GLY A O 1
ATOM 2081 N N . LEU A 1 272 ? 45.763 1.854 -16.586 1.00 45.59 272 LEU A N 1
ATOM 2082 C CA . LEU A 1 272 ? 45.020 0.620 -16.490 1.00 45.59 272 LEU A CA 1
ATOM 2083 C C . LEU A 1 272 ? 45.874 -0.489 -17.121 1.00 45.59 272 LEU A C 1
ATOM 2085 O O . LEU A 1 272 ? 46.516 -0.259 -18.149 1.00 45.59 272 LEU A O 1
ATOM 2089 N N . PRO A 1 273 ? 45.898 -1.696 -16.535 1.00 47.41 273 PRO A N 1
ATOM 2090 C CA . PRO A 1 273 ? 46.568 -2.826 -17.160 1.00 47.41 273 PRO A CA 1
ATOM 2091 C C . PRO A 1 273 ? 45.976 -3.063 -18.553 1.00 47.41 273 PRO A C 1
ATOM 2093 O O . PRO A 1 273 ? 44.764 -2.932 -18.752 1.00 47.41 273 PRO A O 1
ATOM 2096 N N . ALA A 1 274 ? 46.839 -3.400 -19.514 1.00 51.31 274 ALA A N 1
ATOM 2097 C CA . ALA A 1 274 ? 46.416 -3.693 -20.876 1.00 51.31 274 ALA A CA 1
ATOM 2098 C C . ALA A 1 274 ? 45.269 -4.720 -20.855 1.00 51.31 274 ALA A C 1
ATOM 2100 O O . ALA A 1 274 ? 45.332 -5.688 -20.084 1.00 51.31 274 ALA A O 1
ATOM 2101 N N . PRO A 1 275 ? 44.214 -4.530 -21.669 1.00 48.12 275 PRO A N 1
ATOM 2102 C CA . PRO A 1 275 ? 43.132 -5.496 -21.736 1.00 48.12 275 PRO A CA 1
ATOM 2103 C C . PRO A 1 275 ? 43.715 -6.879 -22.057 1.00 48.12 275 PRO A C 1
ATOM 2105 O O . PRO A 1 275 ? 44.659 -6.976 -22.849 1.00 48.12 275 PRO A O 1
ATOM 2108 N N . PRO A 1 276 ? 43.193 -7.956 -21.447 1.00 56.16 276 PRO A N 1
ATOM 2109 C CA . PRO A 1 276 ? 43.723 -9.292 -21.669 1.00 56.16 276 PRO A CA 1
ATOM 2110 C C . PRO A 1 276 ? 43.715 -9.605 -23.168 1.00 56.16 276 PRO A C 1
ATOM 2112 O O . PRO A 1 276 ? 42.713 -9.402 -23.852 1.00 56.16 276 PRO A O 1
ATOM 2115 N N . ALA A 1 277 ? 44.839 -10.117 -23.677 1.00 63.09 277 ALA A N 1
ATOM 2116 C CA . ALA A 1 277 ? 45.057 -10.351 -25.108 1.00 63.09 277 ALA A CA 1
ATOM 2117 C C . ALA A 1 277 ? 44.049 -11.329 -25.748 1.00 63.09 277 ALA A C 1
ATOM 2119 O O . ALA A 1 277 ? 43.985 -11.448 -26.970 1.00 63.09 277 ALA A O 1
ATOM 2120 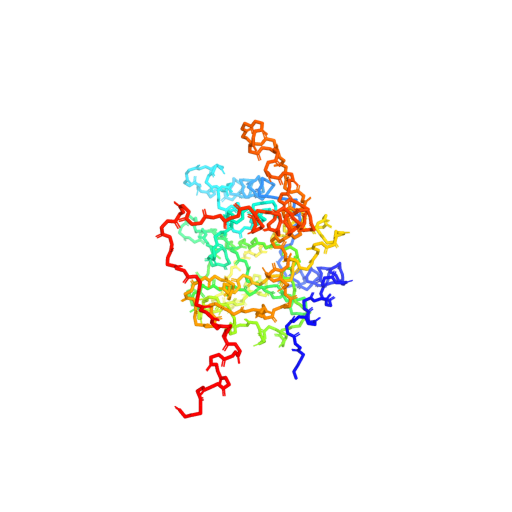N N . LYS A 1 278 ? 43.267 -12.044 -24.932 1.00 63.84 278 LYS A N 1
ATOM 2121 C CA . LYS A 1 278 ? 42.254 -13.006 -25.363 1.00 63.84 278 LYS A CA 1
ATOM 2122 C C . LYS A 1 278 ? 40.907 -12.623 -24.769 1.00 63.84 278 LYS A C 1
ATOM 2124 O O . LYS A 1 278 ? 40.798 -12.344 -23.577 1.00 63.84 278 LYS A O 1
ATOM 2129 N N . SER A 1 279 ? 39.864 -12.655 -25.595 1.00 56.59 279 SER A N 1
ATOM 2130 C CA . SER A 1 279 ? 38.489 -12.529 -25.104 1.00 56.59 279 SER A CA 1
ATOM 2131 C C . SER A 1 279 ? 38.164 -13.665 -24.126 1.00 56.59 279 SER A C 1
ATOM 2133 O O . SER A 1 279 ? 38.694 -14.770 -24.258 1.00 56.59 279 SER A O 1
ATOM 2135 N N . PHE A 1 280 ? 37.238 -13.435 -23.190 1.00 42.59 280 PHE A N 1
ATOM 2136 C CA . PHE A 1 280 ? 36.756 -14.460 -22.250 1.00 42.59 280 PHE A CA 1
ATOM 2137 C C . PHE A 1 280 ? 36.396 -15.781 -22.958 1.00 42.59 280 PHE A C 1
ATOM 2139 O O . PHE A 1 280 ? 36.756 -16.865 -22.512 1.00 42.59 280 PHE A O 1
ATOM 2146 N N . ARG A 1 281 ? 35.779 -15.689 -24.142 1.00 47.06 281 ARG A N 1
ATOM 2147 C CA . ARG A 1 281 ? 35.395 -16.835 -24.979 1.00 47.06 281 ARG A CA 1
ATOM 2148 C C . ARG A 1 281 ? 36.588 -17.591 -25.588 1.00 47.06 281 ARG A C 1
ATOM 2150 O O . ARG A 1 281 ? 36.476 -18.790 -25.826 1.00 47.06 281 ARG A O 1
ATOM 2157 N N . GLN A 1 282 ? 37.703 -16.910 -25.868 1.00 63.50 282 GLN A N 1
ATOM 2158 C CA . GLN A 1 282 ? 38.955 -17.524 -26.337 1.00 63.50 282 GLN A CA 1
ATOM 2159 C C . GLN A 1 282 ? 39.716 -18.176 -25.180 1.00 63.50 282 GLN A C 1
ATOM 2161 O O . GLN A 1 282 ? 40.117 -19.327 -25.310 1.00 63.50 282 GLN A O 1
ATOM 2166 N N . ALA A 1 283 ? 39.821 -17.495 -24.034 1.00 64.12 283 ALA A N 1
ATOM 2167 C CA . ALA A 1 283 ? 40.432 -18.048 -22.824 1.00 64.12 283 ALA A CA 1
ATOM 2168 C C . ALA A 1 283 ? 39.697 -19.315 -22.338 1.00 64.12 283 ALA A C 1
ATOM 2170 O O . ALA A 1 283 ? 40.327 -20.319 -22.019 1.00 64.12 283 ALA A O 1
ATOM 2171 N N . TRP A 1 284 ? 38.361 -19.313 -22.395 1.00 52.81 284 TRP A N 1
ATOM 2172 C CA . TRP A 1 284 ? 37.515 -20.464 -22.057 1.00 52.81 284 TRP A CA 1
ATOM 2173 C C . TRP A 1 284 ? 37.665 -21.651 -23.022 1.00 52.81 284 TRP A C 1
ATOM 2175 O O . TRP A 1 284 ? 37.495 -22.802 -22.636 1.00 52.81 284 TRP A O 1
ATOM 2185 N N . ARG A 1 285 ? 37.972 -21.396 -24.301 1.00 60.31 285 ARG A N 1
ATOM 2186 C CA . ARG A 1 285 ? 38.168 -22.454 -25.310 1.00 60.31 285 ARG A CA 1
ATOM 2187 C C . ARG A 1 285 ? 39.550 -23.094 -25.249 1.00 60.31 285 ARG A C 1
ATOM 2189 O O . ARG A 1 285 ? 39.692 -24.253 -25.630 1.00 60.31 285 ARG A O 1
ATOM 2196 N N . GLU A 1 286 ? 40.551 -22.343 -24.812 1.00 69.81 286 GLU A N 1
ATOM 2197 C CA . GLU A 1 286 ? 41.927 -22.821 -24.667 1.00 69.81 286 GLU A CA 1
ATOM 2198 C C . GLU A 1 286 ? 42.171 -23.497 -23.308 1.00 69.81 286 GLU A C 1
ATOM 2200 O O . GLU A 1 286 ? 43.046 -24.354 -23.203 1.00 69.81 286 GLU A O 1
ATOM 2205 N N . GLY A 1 287 ? 41.350 -23.194 -22.296 1.00 49.50 287 GLY A N 1
ATOM 2206 C CA . GLY A 1 287 ? 41.275 -23.927 -21.033 1.00 49.50 287 GLY A CA 1
ATOM 2207 C C . GLY A 1 287 ? 40.490 -25.235 -21.161 1.00 49.50 287 GLY A C 1
ATOM 2208 O O . GLY A 1 287 ? 39.347 -25.332 -20.718 1.00 49.50 287 GLY A O 1
ATOM 2209 N N . LYS A 1 288 ? 41.094 -26.268 -21.762 1.00 43.81 288 LYS A N 1
ATOM 2210 C CA . LYS A 1 288 ? 40.672 -27.653 -21.506 1.00 43.81 288 LYS A CA 1
ATOM 2211 C C . LYS A 1 288 ? 41.207 -28.086 -20.133 1.00 43.81 288 LYS A C 1
ATOM 2213 O O . LYS A 1 288 ? 42.389 -28.402 -20.032 1.00 43.81 288 LYS A O 1
ATOM 2218 N N . LYS A 1 289 ? 40.255 -28.220 -19.198 1.00 37.00 289 LYS A N 1
ATOM 2219 C CA . LYS A 1 289 ? 40.317 -28.672 -17.792 1.00 37.00 289 LYS A CA 1
ATOM 2220 C C . LYS A 1 289 ? 40.688 -27.609 -16.769 1.00 37.00 289 LYS A C 1
ATOM 2222 O O . LYS A 1 289 ? 41.827 -27.108 -16.816 1.00 37.00 289 LYS A O 1
#

Radius of gyration: 23.98 Å; chains: 1; bounding box: 68×52×56 Å

pLDDT: mean 82.19, std 15.43, range [37.0, 98.44]

Sequence (289 aa):
MTKPTEIRSHVLANLDHYLAELDKQLTAQGGTVVYLRGADEVADYLELLTREREIPVPGGAESLRRHAERIEPGVEAYLRGESPADADTESLELADGALRISAAAFLIADAGAICLTGEHPGGTGPKIQVVVAGIEKVLPRMRDLAVFLPLLPSDTTRFLTGPRRAGELDGPEELCLILVDGGRSELLAKERRDLLRCVRCGACLPGRAGGGGVDCPVGIDTEGLPLRLREEAPLEVGGWKFRLWGYVMRKPRLYEFAGQMLRAFWREEWGLPAPPAKSFRQAWREGKK

Secondary structure (DSSP, 8-state):
---HHHHHHHHHHTHHHHHHHHHHHHHHTT-EEEEESSHHHHHHHHHHHHHHTT---TTHHHHHHHHHHHHS--HHHHHTT-S-TTGGG-EEEETTTTEEEEE-SEEETTTTEEEEESPPS-S---SEEEEEEEGGGEES-HHHHTTTGGGSS-S-EEEE-SSPPTT-SSS-SEEEEEEE-TTHHHHHTSTTGGGGG-----TTSTTSTTTT-S--TT---TTHHHHHHHTT--TTSS-HHHHHHHHHHT-HHHHHHHHHHHHHH--S-S-SPPPPSS-HHHHHHH---